Protein AF-A0A1I2TSW4-F1 (afdb_monomer)

Sequence (253 aa):
MVDSGDQARAFAQKMAPLPAFHATHVSHKHVEAYRIAAVECLRDGSGTVTLECGLVVGAPLGFATRGVPSAGDYLVRYEPTDTHPQGYLSHSPRAVFEAGYVAASRQPDGTGAPALTRDEADAVVERSTAPRVTADSITAKIAGSKFFRDGVLTICIITMRNGFTHIGKSACASPENYDQAAGERYAYDDAFRQAWAFEAYLLRETLTASAAERRGQDVTVEAPPSATQDTRSRGEPRAPRFDDRLPGGRPHP

Secondary structure (DSSP, 8-state):
---HHHHHHHHHTT-PPPPSP---EESSSEEEEEEEEEEEE-TTS-EEEEETTS-EEEE-TTTTTTS---TT-EEEEEPPBTTBTT--EEEE-HHHHHHH-EEPP----SSSS-SS-HHHHHHHHHT--S----HHHHHTTEEEEEEEEETTEEEEEEEETTS-EEEEEEE-S-GGG--HHHHHHHHHHHHHHHHHHHHHHHHHHHHHHHHHHHHHHTT--PPP--------------PPP--------PPP-

Mean predicted aligned error: 17.72 Å

InterPro domains:
  IPR025915 Phage protein (N4 Gp49/phage Sf6 gene 66) family [PF13876] (133-206)

Solvent-accessible surface area (backbone atoms only — not comparable to full-atom values): 15344 Å² total; per-residue (Å²): 133,84,57,72,67,57,53,55,51,60,58,59,74,59,54,58,82,80,74,83,91,58,68,48,24,34,61,98,53,52,22,32,70,42,49,26,55,41,70,50,74,47,98,89,55,36,32,39,36,33,29,70,88,72,50,33,36,77,39,55,76,67,24,52,75,81,48,85,81,51,63,66,17,30,44,34,32,36,62,59,40,97,91,31,79,86,25,50,67,34,49,39,56,42,71,61,42,68,73,58,40,42,73,37,73,70,63,47,86,79,78,78,50,72,61,53,56,71,68,58,47,50,55,55,57,69,73,52,86,67,95,74,84,46,74,65,65,53,56,74,40,51,66,49,75,48,78,49,75,58,92,46,36,21,39,20,40,37,32,32,71,88,70,51,72,34,76,12,58,25,66,56,95,48,70,92,74,58,46,70,70,60,28,49,50,47,2,41,50,45,14,55,59,55,48,53,60,56,52,46,50,55,50,51,52,51,56,50,51,59,51,51,54,57,61,57,59,72,71,66,75,79,75,79,89,75,80,86,83,91,75,90,79,85,81,87,78,82,79,84,80,83,77,94,74,88,78,92,79,81,89,80,137

Nearest PDB structures (foldseek):
  5xs0-assembly2_M  TM=2.416E-01  e=1.236E-01  Homo sapiens
  3jva-assembly1_C  TM=5.570E-01  e=1.731E+00  Enterococcus faecalis V583
  8hl2-assembly1_AS4E  TM=3.715E-01  e=5.033E-01  Sulfolobus acidocaldarius DSM 639
  5jrb-assembly1_A  TM=2.892E-01  e=4.253E-01  Homo sapiens
  8pj6-assembly1_q  TM=3.105E-01  e=9.334E-01  Homo sapiens

pLDDT: mean 79.82, std 18.83, range [37.62, 98.75]

Radius of gyration: 34.11 Å; Cα contacts (8 Å, |Δi|>4): 311; chains: 1; bounding box: 58×69×112 Å

Foldseek 3Di:
DPDPVVVVVVVVVQADQDPDDDFFKDFPFGKDKFFFQDWAADPVQKTWTQTPVRHIHTDDRCLQVPHDDDGRWIWIFTDADPVRNSGDTHTDGNVRPVVRIDTPPQDPPVPPDDSDDPVRVVVVVVPDPDDADDLVNLVVQWPDKDWDDDQQKIWIWTAGVVRDIFIFIDGDPDSVPRDPVVRHVRRVVRRSVVVRVVVVVVVVVVVVVVVVVVVVVVVPPDDPDDDDDDDDDDDDDDDDDDDDDDDDDDDDD

Structure (mmCIF, N/CA/C/O backbone):
data_AF-A0A1I2TSW4-F1
#
_entry.id   AF-A0A1I2TSW4-F1
#
loop_
_atom_site.group_PDB
_atom_site.id
_atom_site.type_symbol
_atom_site.label_atom_id
_atom_site.label_alt_id
_atom_site.label_comp_id
_atom_site.label_asym_id
_atom_site.label_entity_id
_atom_site.label_seq_id
_atom_site.pdbx_PDB_ins_code
_atom_site.Cartn_x
_atom_site.Cartn_y
_atom_site.Cartn_z
_atom_site.occupancy
_atom_site.B_iso_or_equiv
_atom_site.auth_seq_id
_atom_site.auth_comp_id
_atom_site.auth_asym_id
_atom_site.auth_atom_id
_atom_site.pdbx_PDB_model_num
ATOM 1 N N . MET A 1 1 ? 15.838 7.731 -64.266 1.00 41.12 1 MET A N 1
ATOM 2 C CA . MET A 1 1 ? 16.700 8.276 -63.200 1.00 41.12 1 MET A CA 1
ATOM 3 C C . MET A 1 1 ? 15.768 8.919 -62.200 1.00 41.12 1 MET A C 1
ATOM 5 O O . MET A 1 1 ? 15.207 9.956 -62.518 1.00 41.12 1 MET A O 1
ATOM 9 N N . VAL A 1 2 ? 15.474 8.232 -61.097 1.00 39.97 2 VAL A N 1
ATOM 10 C CA . VAL A 1 2 ? 14.697 8.831 -60.004 1.00 39.97 2 VAL A CA 1
ATOM 11 C C . VAL A 1 2 ? 15.668 9.740 -59.260 1.00 39.97 2 VAL A C 1
ATOM 13 O O . VAL A 1 2 ? 16.751 9.290 -58.891 1.00 39.97 2 VAL A O 1
ATOM 16 N N . ASP A 1 3 ? 15.325 11.019 -59.179 1.00 44.38 3 ASP A N 1
ATOM 17 C CA . ASP A 1 3 ? 16.167 12.088 -58.653 1.00 44.38 3 ASP A CA 1
ATOM 18 C C . ASP A 1 3 ? 16.502 11.839 -57.170 1.00 44.38 3 ASP A C 1
ATOM 20 O O . ASP A 1 3 ? 15.615 11.564 -56.357 1.00 44.38 3 ASP A O 1
ATOM 24 N N . SER A 1 4 ? 17.786 11.928 -56.808 1.00 47.69 4 SER A N 1
ATOM 25 C CA . SER A 1 4 ? 18.277 11.749 -55.433 1.00 47.69 4 SER A CA 1
ATOM 26 C C . SER A 1 4 ? 17.624 12.727 -54.442 1.00 47.69 4 SER A C 1
ATOM 28 O O . SER A 1 4 ? 17.576 12.444 -53.244 1.00 47.69 4 SER A O 1
ATOM 30 N N . GLY A 1 5 ? 17.082 13.853 -54.929 1.00 40.66 5 GLY A N 1
ATOM 31 C CA . GLY A 1 5 ? 16.319 14.815 -54.128 1.00 40.66 5 GLY A CA 1
ATOM 32 C C . GLY A 1 5 ? 14.931 14.329 -53.683 1.00 40.66 5 GLY A C 1
ATOM 33 O O . GLY A 1 5 ? 14.492 14.675 -52.584 1.00 40.66 5 GLY A O 1
ATOM 34 N N . ASP A 1 6 ? 14.262 13.488 -54.479 1.00 45.25 6 ASP A N 1
ATOM 35 C CA . ASP A 1 6 ? 12.922 12.963 -54.163 1.00 45.25 6 ASP A CA 1
ATOM 36 C C . ASP A 1 6 ? 12.980 11.795 -53.173 1.00 45.25 6 ASP A C 1
ATOM 38 O O . ASP A 1 6 ? 12.120 11.678 -52.298 1.00 45.25 6 ASP A O 1
ATOM 42 N N . GLN A 1 7 ? 14.044 10.981 -53.227 1.00 46.72 7 GLN A N 1
ATOM 43 C CA . GLN A 1 7 ? 14.307 10.003 -52.169 1.00 46.72 7 GLN A CA 1
ATOM 44 C C . GLN A 1 7 ? 14.552 10.720 -50.838 1.00 46.72 7 GLN A C 1
ATOM 46 O O . GLN A 1 7 ? 13.875 10.411 -49.864 1.00 46.72 7 GLN A O 1
ATOM 51 N N . ALA A 1 8 ? 15.425 11.733 -50.788 1.00 42.34 8 ALA A N 1
ATOM 52 C CA . ALA A 1 8 ? 15.725 12.462 -49.552 1.00 42.34 8 ALA A CA 1
ATOM 53 C C . ALA A 1 8 ? 14.486 13.134 -48.915 1.00 42.34 8 ALA A C 1
ATOM 55 O O . ALA A 1 8 ? 14.335 13.121 -47.691 1.00 42.34 8 ALA A O 1
ATOM 56 N N . ARG A 1 9 ? 13.561 13.671 -49.727 1.00 42.47 9 ARG A N 1
ATOM 57 C CA . ARG A 1 9 ? 12.286 14.237 -49.246 1.00 42.47 9 ARG A CA 1
ATOM 58 C C . ARG A 1 9 ? 11.307 13.177 -48.739 1.00 42.47 9 ARG A C 1
ATOM 60 O O . ARG A 1 9 ? 10.708 13.384 -47.685 1.00 42.47 9 ARG A O 1
ATOM 67 N N . ALA A 1 10 ? 11.187 12.038 -49.422 1.00 42.16 10 ALA A N 1
ATOM 68 C CA . ALA A 1 10 ? 10.386 10.908 -48.945 1.00 42.16 10 ALA A CA 1
ATOM 69 C C . ALA A 1 10 ? 10.972 10.270 -47.665 1.00 42.16 10 ALA A C 1
ATOM 71 O O . ALA A 1 10 ? 10.217 9.824 -46.800 1.00 42.16 10 ALA A O 1
ATOM 72 N N . PHE A 1 11 ? 12.303 10.287 -47.505 1.00 46.28 11 PHE A N 1
ATOM 73 C CA . PHE A 1 11 ? 13.018 9.849 -46.298 1.00 46.28 11 PHE A CA 1
ATOM 74 C C . PHE A 1 11 ? 12.740 10.763 -45.092 1.00 46.28 11 PHE A C 1
ATOM 76 O O . PHE A 1 11 ? 12.469 10.269 -43.998 1.00 46.28 11 PHE A O 1
ATOM 83 N N . ALA A 1 12 ? 12.734 12.087 -45.281 1.00 45.00 12 ALA A N 1
ATOM 84 C CA . ALA A 1 12 ? 12.455 13.047 -44.209 1.00 45.00 12 ALA A CA 1
ATOM 85 C C . ALA A 1 12 ? 10.990 13.011 -43.725 1.00 45.00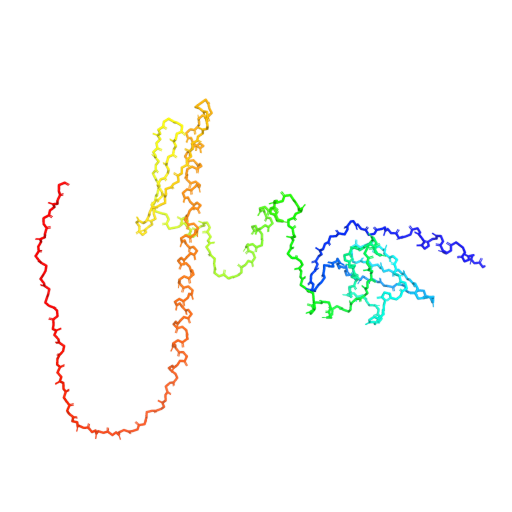 12 ALA A C 1
ATOM 87 O O . ALA A 1 12 ? 10.713 13.279 -42.557 1.00 45.00 12 ALA A O 1
ATOM 88 N N . GLN A 1 13 ? 10.047 12.640 -44.598 1.00 45.50 13 GLN A N 1
ATOM 89 C CA . GLN A 1 13 ? 8.608 12.654 -44.306 1.00 45.50 13 GLN A CA 1
ATOM 90 C C . GLN A 1 13 ? 8.139 11.500 -43.394 1.00 45.50 13 GLN A C 1
ATOM 92 O O . GLN A 1 13 ? 6.980 11.474 -42.983 1.00 45.50 13 GLN A O 1
ATOM 97 N N . LYS A 1 14 ? 9.032 10.562 -43.043 1.00 53.25 14 LYS A N 1
ATOM 98 C CA . LYS A 1 14 ? 8.731 9.375 -42.221 1.00 53.25 14 LYS A CA 1
ATOM 99 C C . LYS A 1 14 ? 9.305 9.429 -40.797 1.00 53.25 14 LYS A C 1
ATOM 101 O O . LYS A 1 14 ? 9.106 8.488 -40.036 1.00 53.25 14 LYS A O 1
ATOM 106 N N . MET A 1 15 ? 10.014 10.500 -40.436 1.00 60.38 15 MET A N 1
ATOM 107 C CA . MET A 1 15 ? 10.689 10.639 -39.143 1.00 60.38 15 MET A CA 1
ATOM 108 C C . MET A 1 15 ? 9.850 11.488 -38.191 1.00 60.38 15 MET A C 1
ATOM 110 O O . MET A 1 15 ? 9.691 12.691 -38.392 1.00 60.38 15 MET A O 1
ATOM 114 N N . ALA A 1 16 ? 9.321 10.866 -37.141 1.00 64.19 16 ALA A N 1
ATOM 115 C CA . ALA A 1 16 ? 8.645 11.585 -36.069 1.00 64.19 16 ALA A CA 1
ATOM 116 C C . ALA A 1 16 ? 9.648 11.892 -34.940 1.00 64.19 16 ALA A C 1
ATOM 118 O O . ALA A 1 16 ? 10.489 11.043 -34.624 1.00 64.19 16 ALA A O 1
ATOM 119 N N . PRO A 1 17 ? 9.599 13.093 -34.334 1.00 70.25 17 PRO A N 1
ATOM 120 C CA . PRO A 1 17 ? 10.452 13.411 -33.198 1.00 70.25 17 PRO A CA 1
ATOM 121 C C . PRO A 1 17 ? 10.130 12.477 -32.029 1.00 70.25 17 PRO A C 1
ATOM 123 O O . PRO A 1 17 ? 8.972 12.121 -31.802 1.00 70.25 17 PRO A O 1
ATOM 126 N N . LEU A 1 18 ? 11.163 12.093 -31.277 1.00 73.94 18 LEU A N 1
ATOM 127 C CA . LEU A 1 18 ? 10.966 11.352 -30.037 1.00 73.94 18 LEU A CA 1
ATOM 128 C C . LEU A 1 18 ? 10.135 12.198 -29.055 1.00 73.94 18 LEU A C 1
ATOM 130 O O . LEU A 1 18 ? 10.294 13.424 -29.024 1.00 73.94 18 LEU A O 1
ATOM 134 N N . PRO A 1 19 ? 9.269 11.566 -28.244 1.00 77.25 19 PRO A N 1
ATOM 135 C CA . PRO A 1 19 ? 8.505 12.268 -27.219 1.00 77.25 19 PRO A CA 1
ATOM 136 C C . PRO A 1 19 ? 9.428 12.931 -26.182 1.00 77.25 19 PRO A C 1
ATOM 138 O O . PRO A 1 19 ? 10.654 12.746 -26.176 1.00 77.25 19 PRO A O 1
ATOM 141 N N . ALA A 1 20 ? 8.838 13.728 -25.287 1.00 82.31 20 ALA A N 1
ATOM 142 C CA . ALA A 1 20 ? 9.564 14.288 -24.149 1.00 82.31 20 ALA A CA 1
ATOM 143 C C . ALA A 1 20 ? 10.303 13.172 -23.392 1.00 82.31 20 ALA A C 1
ATOM 145 O O . ALA A 1 20 ? 9.754 12.090 -23.201 1.00 82.31 20 ALA A O 1
ATOM 146 N N . PHE A 1 21 ? 11.559 13.427 -23.017 1.00 83.44 21 PHE A N 1
ATOM 147 C CA . PHE A 1 21 ? 12.400 12.411 -22.389 1.00 83.44 21 PHE A CA 1
ATOM 148 C C . PHE A 1 21 ? 11.778 11.937 -21.075 1.00 83.44 21 PHE A C 1
ATOM 150 O O . PHE A 1 21 ? 11.556 12.747 -20.174 1.00 83.44 21 PHE A O 1
ATOM 157 N N . HIS A 1 22 ? 11.566 10.629 -20.951 1.00 81.31 22 HIS A N 1
ATOM 158 C CA . HIS A 1 22 ? 11.178 10.001 -19.697 1.00 81.31 22 HIS A CA 1
ATOM 159 C C . HIS A 1 22 ? 12.080 8.794 -19.413 1.00 81.31 22 HIS A C 1
ATOM 161 O O . HIS A 1 22 ? 12.152 7.846 -20.197 1.00 81.31 22 HIS A O 1
ATOM 167 N N . ALA A 1 23 ? 12.765 8.798 -18.267 1.00 85.12 23 ALA A N 1
ATOM 168 C CA . ALA A 1 23 ? 13.669 7.715 -17.901 1.00 85.12 23 ALA A CA 1
ATOM 169 C C . ALA A 1 23 ? 12.902 6.392 -17.732 1.00 85.12 23 ALA A C 1
ATOM 171 O O . ALA A 1 23 ? 12.006 6.264 -16.901 1.00 85.12 23 ALA A O 1
ATOM 172 N N . THR A 1 24 ? 13.277 5.388 -18.519 1.00 86.31 24 THR A N 1
ATOM 173 C CA . THR A 1 24 ? 12.711 4.027 -18.440 1.00 86.31 24 THR A CA 1
ATOM 174 C C . THR A 1 24 ? 13.648 3.068 -17.720 1.00 86.31 24 THR A C 1
ATOM 176 O O . THR A 1 24 ? 13.190 2.093 -17.131 1.00 86.31 24 THR A O 1
ATOM 179 N N . HIS A 1 25 ? 14.955 3.337 -17.763 1.00 89.81 25 HIS A N 1
ATOM 180 C CA . HIS A 1 25 ? 15.993 2.502 -17.178 1.00 89.81 25 HIS A CA 1
ATOM 181 C C . HIS A 1 25 ? 17.106 3.353 -16.559 1.00 89.81 25 HIS A C 1
ATOM 183 O O . HIS A 1 25 ? 17.324 4.506 -16.942 1.00 89.81 25 HIS A O 1
ATOM 189 N N . VAL A 1 26 ? 17.830 2.760 -15.612 1.00 84.88 26 VAL A N 1
ATOM 190 C CA . VAL A 1 26 ? 18.965 3.369 -14.916 1.00 84.88 26 VAL A CA 1
ATOM 191 C C . VAL A 1 26 ? 20.138 2.394 -14.900 1.00 84.88 26 VAL A C 1
ATOM 193 O O . VAL A 1 26 ? 19.967 1.197 -14.684 1.00 84.88 26 VAL A O 1
ATOM 196 N N . SER A 1 27 ? 21.340 2.916 -15.126 1.00 81.19 27 SER A N 1
ATOM 197 C CA . SER A 1 27 ? 22.597 2.244 -14.772 1.00 81.19 27 SER A CA 1
ATOM 198 C C . SER A 1 27 ? 23.405 3.153 -13.839 1.00 81.19 27 SER A C 1
ATOM 200 O O . SER A 1 27 ? 23.112 3.238 -12.653 1.00 81.19 27 SER A O 1
ATOM 202 N N . HIS A 1 28 ? 24.353 3.912 -14.390 1.00 79.81 28 HIS A N 1
ATOM 203 C CA . HIS A 1 28 ? 24.977 5.095 -13.781 1.00 79.81 28 HIS A CA 1
ATOM 204 C C . HIS A 1 28 ? 24.446 6.409 -14.393 1.00 79.81 28 HIS A C 1
ATOM 206 O O . HIS A 1 28 ? 24.860 7.495 -13.995 1.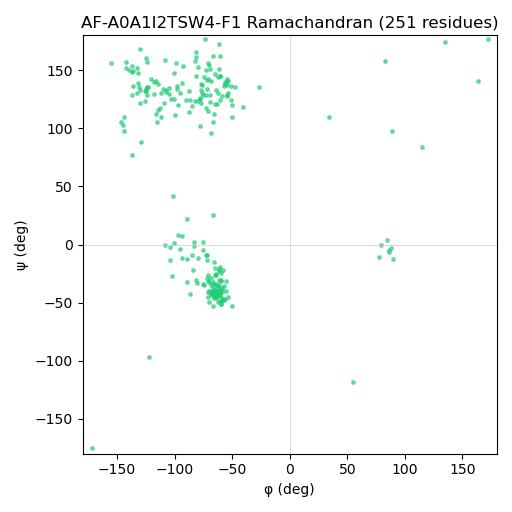00 79.81 28 HIS A O 1
ATOM 212 N N . LYS A 1 29 ? 23.556 6.310 -15.390 1.00 84.12 29 LYS A N 1
ATOM 213 C CA . LYS A 1 29 ? 22.847 7.415 -16.053 1.00 84.12 29 LYS A CA 1
ATOM 214 C C . LYS A 1 29 ? 21.384 7.031 -16.256 1.00 84.12 29 LYS A C 1
ATOM 216 O O . LYS A 1 29 ? 21.088 5.838 -16.390 1.00 84.12 29 LYS A O 1
ATOM 221 N N . HIS A 1 30 ? 20.503 8.025 -16.332 1.00 87.19 30 HIS A N 1
ATOM 222 C CA . HIS A 1 30 ? 19.120 7.824 -16.753 1.00 87.19 30 HIS A CA 1
ATOM 223 C C . HIS A 1 30 ? 19.048 7.663 -18.265 1.00 87.19 30 HIS A C 1
ATOM 225 O O . HIS A 1 30 ? 19.654 8.434 -19.020 1.00 87.19 30 HIS A O 1
ATOM 231 N N . VAL A 1 31 ? 18.302 6.651 -18.702 1.00 90.44 31 VAL A N 1
ATOM 232 C CA . VAL A 1 31 ? 18.089 6.395 -20.121 1.00 90.44 31 VAL A CA 1
ATOM 233 C C . VAL A 1 31 ? 16.638 6.058 -20.429 1.00 90.44 31 VAL A C 1
ATOM 235 O O . VAL A 1 31 ? 15.903 5.445 -19.649 1.00 90.44 31 VAL A O 1
ATOM 238 N N . GLU A 1 32 ? 16.238 6.433 -21.627 1.00 91.38 32 GLU A N 1
ATOM 239 C CA . GLU A 1 32 ? 15.015 6.002 -22.275 1.00 91.38 32 GLU A CA 1
ATOM 240 C C . GLU A 1 32 ? 15.391 4.943 -23.318 1.00 91.38 32 GLU A C 1
ATOM 242 O O . GLU A 1 32 ? 16.280 5.171 -24.136 1.00 91.38 32 GLU A O 1
ATOM 247 N N . ALA A 1 33 ? 14.788 3.757 -23.253 1.00 91.56 33 ALA A N 1
ATOM 248 C CA . ALA A 1 33 ? 15.178 2.627 -24.086 1.00 91.56 33 ALA A CA 1
ATOM 249 C C . ALA A 1 33 ? 13.984 2.068 -24.857 1.00 91.56 33 ALA A C 1
ATOM 251 O O . ALA A 1 33 ? 12.933 1.784 -24.283 1.00 91.56 33 ALA A O 1
ATOM 252 N N . TYR A 1 34 ? 14.182 1.864 -26.155 1.00 91.50 34 TYR A N 1
ATOM 253 C CA . TYR A 1 34 ? 13.174 1.375 -27.084 1.00 91.50 34 TYR A CA 1
ATOM 254 C C . TYR A 1 34 ? 13.670 0.104 -27.767 1.00 91.50 34 TYR A C 1
ATOM 256 O O . TYR A 1 34 ? 14.814 0.065 -28.224 1.00 91.50 34 TYR A O 1
ATOM 264 N N . ARG A 1 35 ? 12.821 -0.924 -27.878 1.00 93.38 35 ARG A N 1
ATOM 265 C CA . ARG A 1 35 ? 13.161 -2.112 -28.669 1.00 93.38 35 ARG A CA 1
ATOM 266 C C . ARG A 1 35 ? 13.116 -1.791 -30.159 1.00 93.38 35 ARG A C 1
ATOM 268 O O . ARG A 1 35 ? 12.169 -1.174 -30.652 1.00 93.38 35 ARG A O 1
ATOM 275 N N . ILE A 1 36 ? 14.152 -2.229 -30.858 1.00 92.75 36 ILE A N 1
ATOM 276 C CA . ILE A 1 36 ? 14.316 -2.087 -32.298 1.00 92.75 36 ILE A CA 1
ATOM 277 C C . ILE A 1 36 ? 13.540 -3.207 -32.992 1.00 92.75 36 ILE A C 1
ATOM 279 O O . ILE A 1 36 ? 13.810 -4.381 -32.764 1.00 92.75 36 ILE A O 1
ATOM 283 N N . ALA A 1 37 ? 12.622 -2.850 -33.882 1.00 91.19 37 ALA A N 1
ATOM 284 C CA . ALA A 1 37 ? 11.948 -3.792 -34.770 1.00 91.19 37 ALA A CA 1
ATOM 285 C C . ALA A 1 37 ? 12.749 -4.023 -36.061 1.00 91.19 37 ALA A C 1
ATOM 287 O O . ALA A 1 37 ? 12.892 -5.157 -36.509 1.00 91.19 37 ALA A O 1
ATOM 288 N N . ALA A 1 38 ? 13.290 -2.956 -36.654 1.00 88.31 38 ALA A N 1
ATOM 289 C CA . ALA A 1 38 ? 14.097 -3.024 -37.870 1.00 88.31 38 ALA A CA 1
ATOM 290 C C . ALA A 1 38 ? 15.051 -1.829 -37.969 1.00 88.31 38 ALA A C 1
ATOM 292 O O . ALA A 1 38 ? 14.784 -0.766 -37.405 1.00 88.31 38 ALA A O 1
ATOM 293 N N . VAL A 1 39 ? 16.145 -1.991 -38.714 1.00 86.12 39 VAL A N 1
ATOM 294 C CA . VAL A 1 39 ? 17.109 -0.920 -38.993 1.00 86.12 39 VAL A CA 1
ATOM 295 C C . VAL A 1 39 ? 17.429 -0.907 -40.477 1.00 86.12 39 VAL A C 1
ATOM 297 O O . VAL A 1 39 ? 17.777 -1.936 -41.052 1.00 86.12 39 VAL A O 1
ATOM 300 N N . GLU A 1 40 ? 17.340 0.270 -41.082 1.00 84.50 40 GLU A N 1
ATOM 301 C CA . GLU A 1 40 ? 17.746 0.516 -42.461 1.00 84.50 40 GLU A CA 1
ATOM 302 C C . GLU A 1 40 ? 18.924 1.489 -42.450 1.00 84.50 40 GLU A C 1
ATOM 304 O O . GLU A 1 40 ? 18.749 2.679 -42.192 1.00 84.50 40 GLU A O 1
ATOM 309 N N . CYS A 1 41 ? 20.134 0.990 -42.708 1.00 72.69 41 CYS A N 1
ATOM 310 C CA . CYS A 1 41 ? 21.336 1.820 -42.791 1.00 72.69 41 CYS A CA 1
ATOM 311 C C . CYS A 1 41 ? 21.635 2.199 -44.247 1.00 72.69 41 CYS A C 1
ATOM 313 O O . CYS A 1 41 ? 21.701 1.342 -45.131 1.00 72.69 41 CYS A O 1
ATOM 315 N N . LEU A 1 42 ? 21.869 3.485 -44.486 1.00 70.69 42 LEU A N 1
ATOM 316 C CA . LEU A 1 42 ? 22.379 4.032 -45.735 1.00 70.69 42 LEU A CA 1
ATOM 317 C C . LEU A 1 42 ? 23.907 3.876 -45.805 1.00 70.69 42 LEU A C 1
ATOM 319 O O . LEU A 1 42 ? 24.597 3.677 -44.803 1.00 70.69 42 LEU A O 1
ATOM 323 N N . ARG A 1 43 ? 24.460 3.963 -47.022 1.00 65.00 43 ARG A N 1
ATOM 324 C CA . ARG A 1 43 ? 25.905 3.777 -47.275 1.00 65.00 43 ARG A CA 1
ATOM 325 C C . ARG A 1 43 ? 26.789 4.844 -46.625 1.00 65.00 43 ARG A C 1
ATOM 327 O O . ARG A 1 43 ? 27.979 4.608 -46.460 1.00 65.00 43 ARG A O 1
ATOM 334 N N . ASP A 1 44 ? 26.222 5.997 -46.286 1.00 67.75 44 ASP A N 1
ATOM 335 C CA . ASP A 1 44 ? 26.906 7.104 -45.610 1.00 67.75 44 ASP A CA 1
ATOM 336 C C . ASP A 1 44 ? 26.982 6.928 -44.081 1.00 67.75 44 ASP A C 1
ATOM 338 O O . ASP A 1 44 ? 27.579 7.756 -43.398 1.00 67.75 44 ASP A O 1
ATOM 342 N N . GLY A 1 45 ? 26.412 5.842 -43.544 1.00 63.34 45 GLY A N 1
ATOM 343 C CA . GLY A 1 45 ? 26.385 5.537 -42.114 1.00 63.34 45 GLY A CA 1
ATOM 344 C C . GLY A 1 45 ? 25.203 6.148 -41.359 1.00 63.34 45 GLY A C 1
ATOM 345 O O . GLY A 1 45 ? 25.070 5.895 -40.160 1.00 63.34 45 GLY A O 1
ATOM 346 N N . SER A 1 46 ? 24.351 6.931 -42.025 1.00 68.50 46 SER A N 1
ATOM 347 C CA . SER A 1 46 ? 23.050 7.343 -41.494 1.00 68.50 46 SER A CA 1
ATOM 348 C C . SER A 1 46 ? 22.014 6.234 -41.701 1.00 68.50 46 SER A C 1
ATOM 350 O O . SER A 1 46 ? 22.250 5.280 -42.441 1.00 68.50 46 SER A O 1
ATOM 352 N N . GLY A 1 47 ? 20.864 6.303 -41.038 1.00 80.00 47 GLY A N 1
ATOM 353 C CA . GLY A 1 47 ? 19.827 5.294 -41.229 1.00 80.00 47 GLY A CA 1
ATOM 354 C C . GLY A 1 47 ? 18.511 5.634 -40.559 1.00 80.00 47 GLY A C 1
ATOM 355 O O . GLY A 1 47 ? 18.354 6.701 -39.967 1.00 80.00 47 GLY A O 1
ATOM 356 N N . THR A 1 48 ? 17.567 4.705 -40.624 1.00 85.31 48 THR A N 1
ATOM 357 C CA . THR A 1 48 ? 16.330 4.760 -39.846 1.00 85.31 48 THR A CA 1
ATOM 358 C C . THR A 1 48 ? 16.217 3.536 -38.952 1.00 85.31 48 THR A C 1
ATOM 360 O O . THR A 1 48 ? 16.615 2.429 -39.315 1.00 85.31 48 THR A O 1
ATOM 363 N N . VAL A 1 49 ? 15.691 3.749 -37.753 1.00 87.88 49 VAL A N 1
ATOM 364 C CA . VAL A 1 49 ? 15.392 2.702 -36.783 1.00 87.88 49 VAL A CA 1
ATOM 365 C C . VAL A 1 49 ? 13.884 2.678 -36.607 1.00 87.88 49 VAL A C 1
ATOM 367 O O . VAL A 1 49 ? 13.291 3.648 -36.137 1.00 87.88 49 VAL A O 1
ATOM 370 N N . THR A 1 50 ? 13.265 1.567 -36.986 1.00 90.31 50 THR A N 1
ATOM 371 C CA . THR A 1 50 ? 11.860 1.298 -36.683 1.00 90.31 50 THR A CA 1
ATOM 372 C C . THR A 1 50 ? 11.792 0.641 -35.315 1.00 90.31 50 THR A C 1
ATOM 374 O O . THR A 1 50 ? 12.447 -0.375 -35.082 1.00 90.31 50 THR A O 1
ATOM 377 N N . LEU A 1 51 ? 11.016 1.220 -34.408 1.00 89.50 51 LEU A N 1
ATOM 378 C CA . LEU A 1 51 ? 10.812 0.729 -33.050 1.00 89.50 51 LEU A CA 1
ATOM 379 C C . LEU A 1 51 ? 9.588 -0.188 -32.989 1.00 89.50 51 LEU A C 1
ATOM 381 O O . LEU A 1 51 ? 8.653 -0.037 -33.774 1.00 89.50 51 LEU A O 1
ATOM 385 N N . GLU A 1 52 ? 9.551 -1.112 -32.029 1.00 88.62 52 GLU A N 1
ATOM 386 C CA . GLU A 1 52 ? 8.398 -2.015 -31.840 1.00 88.62 52 GLU A CA 1
ATOM 387 C C . GLU A 1 52 ? 7.092 -1.268 -31.517 1.00 88.62 52 GLU A C 1
ATOM 389 O O . GLU A 1 52 ? 6.006 -1.766 -31.801 1.00 88.62 52 GLU A O 1
ATOM 394 N N . CYS A 1 53 ? 7.177 -0.042 -30.990 1.00 79.94 53 CYS A N 1
ATOM 395 C CA . CYS A 1 53 ? 6.023 0.837 -30.788 1.00 79.94 53 CYS A CA 1
ATOM 396 C C . CYS A 1 53 ? 5.496 1.486 -32.086 1.00 79.94 53 CYS A C 1
ATOM 398 O O . CYS A 1 53 ? 4.569 2.290 -32.029 1.00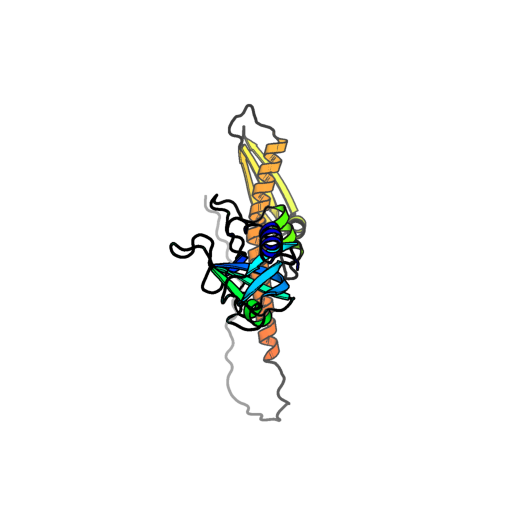 79.94 53 CYS A O 1
ATOM 400 N N . GLY A 1 54 ? 6.087 1.173 -33.244 1.00 82.19 54 GLY A N 1
ATOM 401 C CA . GLY A 1 54 ? 5.704 1.695 -34.560 1.00 82.19 54 GLY A CA 1
ATOM 402 C C . GLY A 1 54 ? 6.343 3.036 -34.930 1.00 82.19 54 GLY A C 1
ATOM 403 O O . GLY A 1 54 ? 6.168 3.506 -36.053 1.00 82.19 54 GLY A O 1
ATOM 404 N N . LEU A 1 55 ? 7.101 3.652 -34.018 1.00 85.12 55 LEU A N 1
ATOM 405 C CA . LEU A 1 55 ? 7.803 4.909 -34.270 1.00 85.12 55 LEU A CA 1
ATOM 406 C C . LEU A 1 55 ? 9.056 4.674 -35.126 1.00 85.12 55 LEU A C 1
ATOM 408 O O . LEU A 1 55 ? 9.818 3.741 -34.876 1.00 85.12 55 LEU A O 1
ATOM 412 N N . VAL A 1 56 ? 9.295 5.548 -36.104 1.00 86.69 56 VAL A N 1
ATOM 413 C CA . VAL A 1 56 ? 10.504 5.531 -36.938 1.00 86.69 56 VAL A CA 1
ATOM 414 C C . VAL A 1 56 ? 11.374 6.731 -36.581 1.00 86.69 56 VAL A C 1
ATOM 416 O O . VAL A 1 56 ? 10.939 7.880 -36.678 1.00 86.69 56 VAL A O 1
ATOM 419 N N . VAL A 1 57 ? 12.607 6.452 -36.165 1.00 85.19 57 VAL A N 1
ATOM 420 C CA . VAL A 1 57 ? 13.569 7.441 -35.669 1.00 85.19 57 VAL A CA 1
ATOM 421 C C . VAL A 1 57 ? 14.774 7.489 -36.602 1.00 85.19 57 VAL A C 1
ATOM 423 O O . VAL A 1 57 ? 15.243 6.455 -37.078 1.00 85.19 57 VAL A O 1
ATOM 426 N N . GLY A 1 58 ? 15.300 8.686 -36.858 1.00 84.31 58 GLY A N 1
ATOM 427 C CA . GLY A 1 58 ? 16.565 8.839 -37.577 1.00 84.31 58 GLY A CA 1
ATOM 428 C C . GLY A 1 58 ? 17.736 8.360 -36.731 1.00 84.31 58 GLY A C 1
ATOM 429 O O . GLY A 1 58 ? 17.893 8.780 -35.586 1.00 84.31 58 GL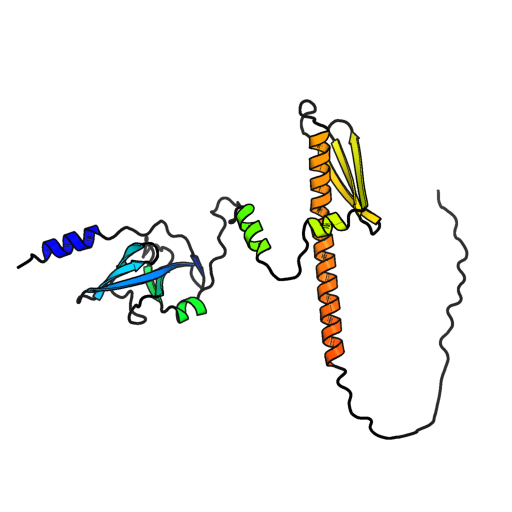Y A O 1
ATOM 430 N N . ALA A 1 59 ? 18.565 7.498 -37.300 1.00 75.06 59 ALA A N 1
ATOM 431 C CA . ALA A 1 59 ? 19.761 6.986 -36.660 1.00 75.06 59 ALA A CA 1
ATOM 432 C C . ALA A 1 59 ? 20.935 7.946 -36.935 1.00 75.06 59 ALA A C 1
ATOM 434 O O . ALA A 1 59 ? 21.327 8.100 -38.098 1.00 75.06 59 ALA A O 1
ATOM 435 N N . PRO A 1 60 ? 21.492 8.624 -35.912 1.00 72.38 60 PRO A N 1
ATOM 436 C CA . PRO A 1 60 ? 22.608 9.537 -36.121 1.00 72.38 60 PRO A CA 1
ATOM 437 C C . PRO A 1 60 ? 23.893 8.774 -36.456 1.00 72.38 60 PRO A C 1
ATOM 439 O O . PRO A 1 60 ? 24.076 7.617 -36.068 1.00 72.38 60 PRO A O 1
ATOM 442 N N . LEU A 1 61 ? 24.824 9.447 -37.135 1.00 69.62 61 LEU A N 1
ATOM 443 C CA . LEU A 1 61 ? 26.149 8.897 -37.421 1.00 69.62 61 LEU A CA 1
ATOM 444 C C . LEU A 1 61 ? 26.830 8.440 -36.121 1.00 69.62 61 LEU A C 1
ATOM 446 O O . LEU A 1 61 ? 26.924 9.192 -35.152 1.00 69.62 61 LEU A O 1
ATOM 450 N N . GLY A 1 62 ? 27.295 7.190 -36.098 1.00 71.81 62 GLY A N 1
ATOM 451 C CA . GLY A 1 62 ? 27.971 6.606 -34.936 1.00 71.81 62 GLY A CA 1
ATOM 452 C C . GLY A 1 62 ? 27.055 6.020 -33.853 1.00 71.81 62 GLY A C 1
ATOM 453 O O . GLY A 1 62 ? 27.569 5.512 -32.855 1.00 71.81 62 GLY A O 1
ATOM 454 N N . PHE A 1 63 ? 25.726 5.997 -34.034 1.00 78.38 63 PHE A N 1
ATOM 455 C CA . PHE A 1 63 ? 24.834 5.346 -33.057 1.00 78.38 63 PHE A CA 1
ATOM 456 C C . PHE A 1 63 ? 25.127 3.838 -32.912 1.00 78.38 63 PHE A C 1
ATOM 458 O O . PHE A 1 63 ? 24.984 3.282 -31.828 1.00 78.38 63 PHE A O 1
ATOM 465 N N . ALA A 1 64 ? 25.604 3.201 -33.986 1.00 78.44 64 ALA A N 1
ATOM 466 C CA . ALA A 1 64 ? 25.973 1.787 -34.089 1.00 78.44 64 ALA A CA 1
ATOM 467 C C . ALA A 1 64 ? 27.445 1.488 -33.721 1.00 78.44 64 ALA A C 1
ATOM 469 O O . ALA A 1 64 ? 28.017 0.482 -34.134 1.00 78.44 64 ALA A O 1
ATOM 470 N N . THR A 1 65 ? 28.109 2.357 -32.953 1.00 74.25 65 THR A N 1
ATOM 471 C CA . THR A 1 65 ? 29.528 2.173 -32.568 1.00 74.25 65 THR A CA 1
ATOM 472 C C . THR A 1 65 ? 29.800 0.897 -31.766 1.00 74.25 65 THR A C 1
ATOM 474 O O . THR A 1 65 ? 30.941 0.446 -31.703 1.00 74.25 65 THR A O 1
ATOM 477 N N . ARG A 1 66 ? 28.768 0.299 -31.160 1.00 70.62 66 ARG A N 1
ATOM 478 C CA . ARG A 1 66 ? 28.863 -0.896 -30.305 1.00 70.62 66 ARG A CA 1
ATOM 479 C C . ARG A 1 66 ? 28.544 -2.213 -31.020 1.00 70.62 66 ARG A C 1
ATOM 481 O O . ARG A 1 66 ? 28.462 -3.247 -30.361 1.00 70.62 66 ARG A O 1
ATOM 488 N N . GLY A 1 67 ? 28.381 -2.189 -32.340 1.00 77.62 67 GLY A N 1
ATOM 489 C CA . GLY A 1 67 ? 28.071 -3.364 -33.152 1.00 77.62 67 GLY A CA 1
ATOM 490 C C . GLY A 1 67 ? 26.969 -3.086 -34.167 1.00 77.62 67 GLY A C 1
ATOM 491 O O . GLY A 1 67 ? 26.378 -2.010 -34.179 1.00 77.62 67 GLY A O 1
ATOM 492 N N . VAL A 1 68 ? 26.697 -4.065 -35.033 1.00 82.81 68 VAL A N 1
ATOM 493 C CA . VAL A 1 68 ? 25.642 -3.952 -36.048 1.00 82.81 68 VAL A CA 1
ATOM 494 C C . VAL A 1 68 ? 24.273 -4.059 -35.364 1.00 82.81 68 VAL A C 1
ATOM 496 O O . VAL A 1 68 ? 23.981 -5.108 -34.784 1.00 82.81 68 VAL A O 1
ATOM 499 N N . PRO A 1 69 ? 23.427 -3.016 -35.421 1.00 86.44 69 PRO A N 1
ATOM 500 C CA . PRO A 1 69 ? 22.114 -3.043 -34.799 1.00 86.44 69 PRO A CA 1
ATOM 501 C C . PRO A 1 69 ? 21.224 -4.101 -35.437 1.00 86.44 69 PRO A C 1
ATOM 503 O O . PRO A 1 69 ? 21.132 -4.180 -36.662 1.00 86.44 69 PRO A O 1
ATOM 506 N N . SER A 1 70 ? 20.562 -4.898 -34.606 1.00 88.94 70 SER A N 1
ATOM 507 C CA . SER A 1 70 ? 19.667 -5.964 -35.050 1.00 88.94 70 SER A CA 1
ATOM 508 C C . SER A 1 70 ? 18.275 -5.813 -34.439 1.00 88.94 70 SER A C 1
ATOM 510 O O . SER A 1 70 ? 18.086 -5.133 -33.429 1.00 88.94 70 SER A O 1
ATOM 512 N N . ALA A 1 71 ? 17.280 -6.460 -35.046 1.00 91.38 71 ALA A N 1
ATOM 513 C CA . ALA A 1 71 ? 15.949 -6.554 -34.455 1.00 91.38 71 ALA A CA 1
ATOM 514 C C . ALA A 1 71 ? 16.024 -7.199 -33.056 1.00 91.38 71 ALA A C 1
ATOM 516 O O . ALA A 1 71 ? 16.731 -8.187 -32.852 1.00 91.38 71 ALA A O 1
ATOM 517 N N . GLY A 1 72 ? 15.302 -6.632 -32.092 1.00 89.69 72 GLY A N 1
ATOM 518 C CA . GLY A 1 72 ? 15.293 -7.036 -30.686 1.00 89.69 72 GLY A CA 1
ATOM 519 C C . GLY A 1 72 ? 16.329 -6.338 -29.795 1.00 89.69 72 GLY A C 1
ATOM 520 O O . GLY A 1 72 ? 16.205 -6.433 -28.569 1.00 89.69 72 GLY A O 1
ATOM 521 N N . ASP A 1 73 ? 17.306 -5.630 -30.375 1.00 93.56 73 ASP A N 1
ATOM 522 C CA . ASP A 1 73 ? 18.238 -4.768 -29.638 1.00 93.56 73 ASP A CA 1
ATOM 523 C C . ASP A 1 73 ? 17.566 -3.478 -29.153 1.00 93.56 73 ASP A C 1
ATOM 525 O O . ASP A 1 73 ? 16.399 -3.210 -29.447 1.00 93.56 73 ASP A O 1
ATOM 529 N N . TYR A 1 74 ? 18.310 -2.658 -28.408 1.00 92.62 74 TYR A N 1
ATOM 530 C CA . TYR A 1 74 ? 17.807 -1.399 -27.874 1.00 92.62 74 TYR A CA 1
ATOM 531 C C . TYR A 1 74 ? 18.390 -0.182 -28.587 1.00 92.62 74 TYR A C 1
ATOM 533 O O . TYR A 1 74 ? 19.608 -0.046 -28.742 1.00 92.62 74 TYR A O 1
ATOM 541 N N . LEU A 1 75 ? 17.501 0.747 -28.937 1.00 91.94 75 LEU A N 1
ATOM 542 C CA . LEU A 1 75 ? 17.834 2.153 -29.113 1.00 91.94 75 LEU A CA 1
ATOM 543 C C . LEU A 1 75 ? 17.764 2.823 -27.740 1.00 91.94 75 LEU A C 1
ATOM 545 O O . LEU A 1 75 ? 16.713 2.833 -27.103 1.00 91.94 75 LEU A O 1
ATOM 549 N N . VAL A 1 76 ? 18.884 3.375 -27.290 1.00 91.50 76 VAL A N 1
ATOM 550 C CA . VAL A 1 76 ? 19.045 3.989 -25.973 1.00 91.50 76 VAL A CA 1
ATOM 551 C C . VAL A 1 76 ? 19.256 5.483 -26.151 1.00 91.50 76 VAL A C 1
ATOM 553 O O . VAL A 1 76 ? 20.248 5.915 -26.736 1.00 91.50 76 VAL A O 1
ATOM 556 N N . ARG A 1 77 ? 18.332 6.277 -25.625 1.00 91.56 77 ARG A N 1
ATOM 557 C CA . ARG A 1 77 ? 18.450 7.725 -25.504 1.00 91.56 77 ARG A CA 1
ATOM 558 C C . ARG A 1 77 ? 18.922 8.063 -24.101 1.00 91.56 77 ARG A C 1
ATOM 560 O O . ARG A 1 77 ? 18.265 7.729 -23.120 1.00 91.56 77 ARG A O 1
ATOM 567 N N . TYR A 1 78 ? 20.065 8.722 -24.007 1.00 90.44 78 TYR A N 1
ATOM 568 C CA . TYR A 1 78 ? 20.564 9.266 -22.751 1.00 90.44 78 TYR A CA 1
ATOM 569 C C . TYR A 1 78 ? 19.861 10.579 -22.418 1.00 90.44 78 TYR A C 1
ATOM 571 O O . TYR A 1 78 ? 19.421 11.295 -23.319 1.00 90.44 78 TYR A O 1
ATOM 579 N N . GLU A 1 79 ? 19.783 10.877 -21.123 1.00 89.69 79 GLU A N 1
ATOM 580 C CA . GLU A 1 79 ? 19.227 12.120 -20.592 1.00 89.69 79 GLU A CA 1
ATOM 581 C C . GLU A 1 79 ? 19.779 13.365 -21.321 1.00 89.69 79 GLU A C 1
ATOM 583 O O . GLU A 1 79 ? 20.987 13.429 -21.588 1.00 89.69 79 GLU A O 1
ATOM 588 N N . PRO A 1 80 ? 18.915 14.335 -21.683 1.00 89.12 80 PRO A N 1
ATOM 589 C CA . PRO A 1 80 ? 19.340 15.593 -22.281 1.00 89.12 80 PRO A CA 1
ATOM 590 C C . PRO A 1 80 ? 20.390 16.333 -21.450 1.00 89.12 80 PRO A C 1
ATOM 592 O O . PRO A 1 80 ? 20.310 16.400 -20.227 1.00 89.12 80 PRO A O 1
ATOM 595 N N . THR A 1 81 ? 21.359 16.932 -22.134 1.00 86.06 81 THR A N 1
ATOM 596 C CA . THR A 1 81 ? 22.401 17.780 -21.539 1.00 86.06 81 THR A CA 1
ATOM 597 C C . THR A 1 81 ? 22.498 19.094 -22.308 1.00 86.06 81 THR A C 1
ATOM 599 O O . THR A 1 81 ? 21.993 19.192 -23.425 1.00 86.06 81 THR A O 1
ATOM 602 N N . ASP A 1 82 ? 23.217 20.086 -21.778 1.00 83.88 82 ASP A N 1
ATOM 603 C CA . ASP A 1 82 ? 23.448 21.363 -22.479 1.00 83.88 82 ASP A CA 1
ATOM 604 C C . ASP A 1 82 ? 24.071 21.175 -23.874 1.00 83.88 82 ASP A C 1
ATOM 606 O O . ASP A 1 82 ? 23.808 21.938 -24.801 1.00 83.88 82 ASP A O 1
ATOM 610 N N . THR A 1 83 ? 24.882 20.127 -24.043 1.00 84.38 83 THR A N 1
ATOM 611 C CA . THR A 1 83 ? 25.507 19.773 -25.325 1.00 84.38 83 THR A CA 1
ATOM 612 C C . THR A 1 83 ? 24.604 18.936 -26.231 1.00 84.38 83 THR A C 1
ATOM 614 O O . THR A 1 83 ? 24.819 18.910 -27.440 1.00 84.38 83 THR A O 1
ATOM 617 N N . HIS A 1 84 ? 23.604 18.253 -25.669 1.00 82.75 84 HIS A N 1
ATOM 618 C CA . HIS A 1 84 ? 22.660 17.389 -26.378 1.00 82.75 84 HIS A CA 1
ATOM 619 C C . HIS A 1 84 ? 21.240 17.635 -25.845 1.00 82.75 84 HIS A C 1
ATOM 621 O O . HIS A 1 84 ? 20.719 16.817 -25.082 1.00 82.75 84 HIS A O 1
ATOM 627 N N . PRO A 1 85 ? 20.578 18.735 -26.246 1.00 82.75 85 PRO A N 1
ATOM 628 C CA . PRO A 1 85 ? 19.298 19.153 -25.664 1.00 82.75 85 PRO A CA 1
ATOM 629 C C . PRO A 1 85 ? 18.138 18.184 -25.943 1.00 82.75 85 PRO A C 1
ATOM 631 O O . PRO A 1 85 ? 17.106 18.250 -25.284 1.00 82.75 85 PRO A O 1
ATOM 634 N N . GLN A 1 86 ? 18.289 17.262 -26.899 1.00 81.06 86 GLN A N 1
ATOM 635 C CA . GLN A 1 86 ? 17.321 16.187 -27.154 1.00 81.06 86 GLN A CA 1
ATOM 636 C C . GLN A 1 86 ? 17.744 14.831 -26.565 1.00 81.06 86 GLN A C 1
ATOM 638 O O . GLN A 1 86 ? 17.011 13.849 -26.694 1.00 81.06 86 GLN A O 1
ATOM 643 N N . GLY A 1 87 ? 18.885 14.773 -25.876 1.00 85.56 87 GLY A N 1
ATOM 644 C CA . GLY A 1 87 ? 19.540 13.529 -25.486 1.00 85.56 87 GLY A CA 1
ATOM 645 C C . GLY A 1 87 ? 20.388 12.945 -26.617 1.00 85.56 87 GLY A C 1
ATOM 646 O O . GLY A 1 87 ? 20.189 13.246 -27.794 1.00 85.56 87 GLY A O 1
ATOM 647 N N . TYR A 1 88 ? 21.361 12.113 -26.257 1.00 87.62 88 TYR A N 1
ATOM 648 C CA . TYR A 1 88 ? 22.215 11.410 -27.219 1.00 87.62 88 TYR A CA 1
ATOM 649 C C . TYR A 1 88 ? 21.702 9.984 -27.450 1.00 87.62 88 TYR A C 1
ATOM 651 O O . TYR A 1 88 ? 21.356 9.296 -26.490 1.00 87.62 88 TYR A O 1
ATOM 659 N N . LEU A 1 89 ? 21.668 9.532 -28.708 1.00 89.50 89 LEU A N 1
ATOM 660 C CA . LEU A 1 89 ? 21.204 8.194 -29.091 1.00 89.50 89 LEU A CA 1
ATOM 661 C C . LEU A 1 89 ? 22.374 7.223 -29.283 1.00 89.50 89 LEU A C 1
ATOM 663 O O . LEU A 1 89 ? 23.337 7.528 -29.982 1.00 89.50 89 LEU A O 1
ATOM 667 N N . SER A 1 90 ? 22.245 6.022 -28.725 1.00 90.56 90 SER A N 1
ATOM 668 C CA . SER A 1 90 ? 23.182 4.908 -28.885 1.00 90.56 90 SER A CA 1
ATOM 669 C C . SER A 1 90 ? 22.427 3.605 -29.112 1.00 90.56 90 SER A C 1
ATOM 671 O O . SER A 1 90 ? 21.357 3.387 -28.552 1.00 90.56 90 SER A O 1
ATOM 673 N N . HIS A 1 91 ? 23.017 2.691 -29.871 1.00 92.00 91 HIS A N 1
ATOM 674 C CA . HIS A 1 91 ? 22.610 1.290 -29.896 1.00 92.00 91 HIS A CA 1
ATOM 675 C C . HIS A 1 91 ? 23.221 0.535 -28.711 1.00 92.00 91 HIS A C 1
ATOM 677 O O . HIS A 1 91 ? 24.345 0.821 -28.285 1.00 92.00 91 HIS A O 1
ATOM 683 N N . SER A 1 92 ? 22.473 -0.431 -28.180 1.00 91.69 92 SER A N 1
ATOM 684 C CA . SER A 1 92 ? 22.980 -1.431 -27.246 1.00 91.69 92 SER A CA 1
ATOM 685 C C . SER A 1 92 ? 22.431 -2.811 -27.614 1.00 91.69 92 SER A C 1
ATOM 687 O O . SER A 1 92 ? 21.207 -2.961 -27.690 1.00 91.69 92 SER A O 1
ATOM 689 N N . PRO A 1 93 ? 23.293 -3.837 -27.757 1.00 93.31 93 PRO A N 1
ATOM 690 C CA . PRO A 1 93 ? 22.839 -5.214 -27.881 1.00 93.31 93 PRO A CA 1
ATOM 691 C C . PRO A 1 93 ? 21.931 -5.601 -26.716 1.00 93.31 93 PRO A C 1
ATOM 693 O O . PRO A 1 93 ? 22.196 -5.209 -25.571 1.00 93.31 93 PRO A O 1
ATOM 696 N N . ARG A 1 94 ? 20.895 -6.401 -26.988 1.00 92.06 94 ARG A N 1
ATOM 697 C CA . ARG A 1 94 ? 19.898 -6.799 -25.982 1.00 92.06 94 ARG A CA 1
ATOM 698 C C . ARG A 1 94 ? 20.526 -7.333 -24.695 1.00 92.06 94 ARG A C 1
ATOM 700 O O . ARG A 1 94 ? 20.230 -6.829 -23.618 1.00 92.06 94 ARG A O 1
ATOM 707 N N . ALA A 1 95 ? 21.422 -8.312 -24.819 1.00 90.38 95 ALA A N 1
ATOM 708 C CA . ALA A 1 95 ? 22.042 -8.965 -23.668 1.00 90.38 95 ALA A CA 1
ATOM 709 C C . ALA A 1 95 ? 22.874 -7.989 -22.817 1.00 90.38 95 ALA A C 1
ATOM 711 O O . ALA A 1 95 ? 22.863 -8.066 -21.593 1.00 90.38 95 ALA A O 1
ATOM 712 N N . VAL A 1 96 ? 23.566 -7.042 -23.460 1.00 90.56 96 VAL A N 1
ATOM 713 C CA . VAL A 1 96 ? 24.367 -6.017 -22.771 1.00 90.56 96 VAL A CA 1
ATOM 714 C C . VAL A 1 96 ? 23.462 -5.026 -22.046 1.00 90.56 96 VAL A C 1
ATOM 716 O O . VAL A 1 96 ? 23.761 -4.627 -20.921 1.00 90.56 96 VAL A O 1
ATOM 719 N N . PHE A 1 97 ? 22.350 -4.641 -22.675 1.00 91.50 97 PHE A N 1
ATOM 720 C CA . PHE A 1 97 ? 21.395 -3.722 -22.073 1.00 91.50 97 PHE A CA 1
ATOM 721 C C . PHE A 1 97 ? 20.713 -4.355 -20.855 1.00 91.50 97 PHE A C 1
ATOM 723 O O . PHE A 1 97 ? 20.777 -3.805 -19.762 1.00 91.50 97 PHE A O 1
ATOM 730 N N . GLU A 1 98 ? 20.136 -5.546 -21.017 1.00 89.69 98 GLU A N 1
ATOM 731 C CA . GLU A 1 98 ? 19.412 -6.248 -19.949 1.00 89.69 98 GLU A CA 1
ATOM 732 C C . GLU A 1 98 ? 20.332 -6.638 -18.770 1.00 89.69 98 GLU A C 1
ATOM 734 O O . GLU A 1 98 ? 19.863 -6.729 -17.639 1.00 89.69 98 GLU A O 1
ATOM 739 N N . ALA A 1 99 ? 21.642 -6.813 -18.996 1.00 89.19 99 ALA A N 1
ATOM 740 C CA . ALA A 1 99 ? 22.617 -7.059 -17.928 1.00 89.19 99 ALA A CA 1
ATOM 741 C C . ALA A 1 99 ? 23.085 -5.784 -17.200 1.00 89.19 99 ALA A C 1
ATOM 743 O O . ALA A 1 99 ? 23.466 -5.849 -16.032 1.00 89.19 99 ALA A O 1
ATOM 744 N N . GLY A 1 100 ? 23.123 -4.641 -17.893 1.00 85.06 100 GLY A N 1
ATOM 745 C CA . GLY A 1 100 ? 23.729 -3.401 -17.392 1.00 85.06 100 GLY A CA 1
ATOM 746 C C . GLY A 1 100 ? 22.742 -2.329 -16.933 1.00 85.06 100 GLY A C 1
ATOM 747 O O . GLY A 1 100 ? 23.161 -1.360 -16.300 1.00 85.06 100 GLY A O 1
ATOM 748 N N . TYR A 1 101 ? 21.459 -2.474 -17.263 1.00 86.25 101 TYR A N 1
ATOM 749 C CA . TYR A 1 101 ? 20.418 -1.493 -16.979 1.00 86.25 101 TYR A CA 1
ATOM 750 C C . TYR A 1 101 ? 19.273 -2.136 -16.207 1.00 86.25 101 TYR A C 1
ATOM 752 O O . TYR A 1 101 ? 18.747 -3.178 -16.589 1.00 86.25 101 TYR A O 1
ATOM 760 N N . VAL A 1 102 ? 18.850 -1.472 -15.136 1.00 82.56 102 VAL A N 1
ATOM 761 C CA . VAL A 1 102 ? 17.653 -1.843 -14.379 1.00 82.56 102 VAL A CA 1
ATOM 762 C C . VAL A 1 102 ? 16.499 -0.941 -14.787 1.00 82.56 102 VAL A C 1
ATOM 764 O O . VAL A 1 102 ? 16.717 0.224 -15.119 1.00 82.56 102 VAL A O 1
ATOM 767 N N . ALA A 1 103 ? 15.270 -1.458 -14.773 1.00 80.06 103 ALA A N 1
ATOM 768 C CA . ALA A 1 103 ? 14.092 -0.620 -14.972 1.00 80.06 103 ALA A CA 1
ATOM 769 C C . ALA A 1 103 ? 14.122 0.522 -13.949 1.00 80.06 103 ALA A C 1
ATOM 771 O O . ALA A 1 103 ? 14.306 0.286 -12.751 1.00 80.06 103 ALA A O 1
ATOM 772 N N . ALA A 1 104 ? 13.974 1.757 -14.423 1.00 71.75 104 ALA A N 1
ATOM 773 C CA . ALA A 1 104 ? 13.834 2.893 -13.537 1.00 71.75 104 ALA A CA 1
ATOM 774 C C . ALA A 1 104 ? 12.599 2.620 -12.677 1.00 71.75 104 ALA A C 1
ATOM 776 O O . ALA A 1 104 ? 11.528 2.312 -13.210 1.00 71.75 104 ALA A O 1
ATOM 777 N N . SER A 1 105 ? 12.733 2.718 -11.351 1.00 62.25 105 SER A N 1
ATOM 778 C CA . SER A 1 105 ? 11.545 2.889 -10.519 1.00 62.25 105 SER A CA 1
ATOM 779 C C . SER A 1 105 ? 10.774 4.048 -11.135 1.00 62.25 105 SER A C 1
ATOM 781 O O . SER A 1 105 ? 11.389 5.099 -11.340 1.00 62.25 105 SER A O 1
ATOM 783 N N . ARG A 1 106 ? 9.493 3.854 -11.488 1.00 62.47 106 ARG A N 1
ATOM 784 C CA . ARG A 1 106 ? 8.661 4.954 -11.995 1.00 62.47 106 ARG A CA 1
ATOM 785 C C . ARG A 1 106 ? 8.830 6.093 -10.993 1.00 62.47 106 ARG A C 1
ATOM 787 O O . ARG A 1 106 ? 8.489 5.929 -9.822 1.00 62.47 106 ARG A O 1
ATOM 794 N N . GLN A 1 107 ? 9.511 7.156 -11.404 1.00 57.94 107 GLN A N 1
ATOM 795 C CA . GLN A 1 107 ? 9.751 8.278 -10.515 1.00 57.94 107 GLN A CA 1
ATOM 796 C C . GLN A 1 107 ? 8.403 8.976 -10.326 1.00 57.94 107 GLN A C 1
ATOM 798 O O . GLN A 1 107 ? 7.617 9.015 -11.278 1.00 57.94 107 GLN A O 1
ATOM 803 N N . PRO A 1 108 ? 8.092 9.485 -9.124 1.00 58.25 108 PRO A N 1
ATOM 804 C CA . PRO A 1 108 ? 6.964 10.391 -8.981 1.00 58.25 108 PRO A CA 1
ATOM 805 C C . PRO A 1 108 ? 7.166 11.539 -9.977 1.00 58.25 108 PRO A C 1
ATOM 807 O O . PRO A 1 108 ? 8.285 12.025 -10.146 1.00 58.25 108 PRO A O 1
ATOM 810 N N . ASP A 1 109 ? 6.100 11.946 -10.656 1.00 58.47 109 ASP A N 1
ATOM 811 C CA . ASP A 1 109 ? 6.063 12.927 -11.756 1.00 58.47 109 ASP A CA 1
ATOM 812 C C . ASP A 1 109 ? 6.416 14.374 -11.334 1.00 58.47 109 ASP A C 1
ATOM 814 O O . ASP A 1 109 ? 5.987 15.350 -11.944 1.00 58.47 109 ASP A O 1
ATOM 818 N N . GLY A 1 110 ? 7.188 14.532 -10.258 1.00 60.31 110 GLY A N 1
ATOM 819 C CA . GLY A 1 110 ? 7.527 15.808 -9.641 1.00 60.31 110 GLY A CA 1
ATOM 820 C C . GLY A 1 110 ? 6.407 16.404 -8.783 1.00 60.31 110 GLY A C 1
ATOM 821 O O . GLY A 1 110 ? 6.684 17.332 -8.028 1.00 60.31 110 GLY A O 1
ATOM 822 N N . THR A 1 111 ? 5.176 15.869 -8.818 1.00 71.94 111 THR A N 1
ATOM 823 C CA . THR A 1 111 ? 4.046 16.380 -8.008 1.00 71.94 111 THR A CA 1
ATOM 824 C C . THR A 1 111 ? 4.074 15.908 -6.551 1.00 71.94 111 THR A C 1
ATOM 826 O O . THR A 1 111 ? 3.316 16.401 -5.718 1.00 71.94 111 THR A O 1
ATOM 829 N N . GLY A 1 112 ? 4.937 14.938 -6.233 1.00 71.19 112 GLY A N 1
ATOM 830 C CA . GLY A 1 112 ? 4.957 14.252 -4.940 1.00 71.19 112 GLY A CA 1
ATOM 831 C C . GLY A 1 112 ? 3.890 13.158 -4.800 1.00 71.19 112 GLY A C 1
ATOM 832 O O . GLY A 1 112 ? 3.851 12.490 -3.766 1.00 71.19 112 GLY A O 1
ATOM 833 N N . ALA A 1 113 ? 3.054 12.935 -5.820 1.00 74.19 113 ALA A N 1
ATOM 834 C CA . ALA A 1 113 ? 2.131 11.808 -5.859 1.00 74.19 113 ALA A CA 1
ATOM 835 C C . ALA A 1 113 ? 2.869 10.477 -6.118 1.00 74.19 113 ALA A C 1
ATOM 837 O O . ALA A 1 113 ? 3.904 10.463 -6.791 1.00 74.19 113 ALA A O 1
ATOM 838 N N . PRO A 1 114 ? 2.357 9.336 -5.614 1.00 79.00 114 PRO A N 1
ATOM 839 C CA . PRO A 1 114 ? 2.893 8.023 -5.957 1.00 79.00 114 PRO A CA 1
ATOM 840 C C . PRO A 1 114 ? 2.893 7.788 -7.471 1.00 79.00 114 PRO A C 1
ATOM 842 O O . PRO A 1 114 ? 1.925 8.097 -8.158 1.00 79.00 114 PRO A O 1
ATOM 845 N N . ALA A 1 115 ? 3.959 7.173 -7.982 1.00 78.88 115 ALA A N 1
ATOM 846 C CA . ALA A 1 115 ? 4.128 6.928 -9.416 1.00 78.88 115 ALA A CA 1
ATOM 847 C C . ALA A 1 115 ? 3.216 5.826 -9.993 1.00 78.88 115 ALA A C 1
ATOM 849 O O . ALA A 1 115 ? 3.191 5.602 -11.203 1.00 78.88 115 ALA A O 1
ATOM 850 N N . LEU A 1 116 ? 2.516 5.096 -9.122 1.00 79.06 116 LEU A N 1
ATOM 851 C CA . LEU A 1 116 ? 1.471 4.151 -9.488 1.00 79.06 116 LEU A CA 1
ATOM 852 C C . LEU A 1 116 ? 0.146 4.663 -8.950 1.00 79.06 116 LEU A C 1
ATOM 854 O O . LEU A 1 116 ? 0.054 5.076 -7.790 1.00 79.06 116 LEU A O 1
ATOM 858 N N . THR A 1 117 ? -0.891 4.548 -9.772 1.00 86.25 117 THR A N 1
ATOM 859 C CA . THR A 1 117 ? -2.262 4.611 -9.274 1.00 86.25 117 THR A CA 1
ATOM 860 C C . THR A 1 117 ? -2.511 3.479 -8.276 1.00 86.25 117 THR A C 1
ATOM 862 O O . THR A 1 117 ? -1.779 2.483 -8.224 1.00 86.25 117 THR A O 1
ATOM 865 N N . ARG A 1 118 ? -3.566 3.621 -7.470 1.00 84.69 118 ARG A N 1
ATOM 866 C CA . ARG A 1 118 ? -3.942 2.597 -6.492 1.00 84.69 118 ARG A CA 1
ATOM 867 C C . ARG A 1 118 ? -4.165 1.234 -7.160 1.00 84.69 118 ARG A C 1
ATOM 869 O O . ARG A 1 118 ? -3.579 0.251 -6.716 1.00 84.69 118 ARG A O 1
ATOM 876 N N . ASP A 1 119 ? -4.911 1.212 -8.260 1.00 85.88 119 ASP A N 1
ATOM 877 C CA . ASP A 1 119 ? -5.249 -0.013 -8.991 1.00 85.88 119 ASP A CA 1
ATOM 878 C C . ASP A 1 119 ? -4.009 -0.685 -9.601 1.00 85.88 119 ASP A C 1
ATOM 880 O O . ASP A 1 119 ? -3.866 -1.908 -9.557 1.00 85.88 119 ASP A O 1
ATOM 884 N N . GLU A 1 120 ? -3.065 0.100 -10.133 1.00 85.38 120 GLU A N 1
ATOM 885 C CA . GLU A 1 120 ? -1.797 -0.436 -10.639 1.00 85.38 120 GLU A CA 1
ATOM 886 C C . GLU A 1 120 ? -0.950 -1.055 -9.522 1.00 85.38 120 GLU A C 1
ATOM 888 O O . GLU A 1 120 ? -0.358 -2.120 -9.718 1.00 85.38 120 GLU A O 1
ATOM 893 N N . ALA A 1 121 ? -0.890 -0.406 -8.355 1.00 85.44 121 ALA A N 1
ATOM 894 C CA . ALA A 1 121 ? -0.185 -0.934 -7.193 1.00 85.44 121 ALA A CA 1
ATOM 895 C C . ALA A 1 121 ? -0.832 -2.235 -6.693 1.00 85.44 121 ALA A C 1
ATOM 897 O O . ALA A 1 121 ? -0.126 -3.220 -6.462 1.00 85.44 121 ALA A O 1
ATOM 898 N N . ASP A 1 122 ? -2.162 -2.277 -6.601 1.00 85.69 122 ASP A N 1
ATOM 899 C CA . ASP A 1 122 ? -2.902 -3.472 -6.191 1.00 85.69 122 ASP A CA 1
ATOM 900 C C . ASP A 1 122 ? -2.682 -4.627 -7.194 1.00 85.69 122 ASP A C 1
ATOM 902 O O . ASP A 1 122 ? -2.405 -5.758 -6.788 1.00 85.69 122 ASP A O 1
ATOM 906 N N . ALA A 1 123 ? -2.647 -4.351 -8.504 1.00 85.81 123 ALA A N 1
ATOM 907 C CA . ALA A 1 123 ? -2.326 -5.356 -9.522 1.00 85.81 123 ALA A CA 1
ATOM 908 C C . ALA A 1 123 ? -0.892 -5.913 -9.402 1.00 85.81 123 ALA A C 1
ATOM 910 O O . ALA A 1 123 ? -0.653 -7.087 -9.701 1.00 85.81 123 ALA A O 1
ATOM 911 N N . VAL A 1 124 ? 0.084 -5.095 -8.989 1.00 85.56 124 VAL A N 1
ATOM 912 C CA . VAL A 1 124 ? 1.457 -5.556 -8.699 1.00 85.56 124 VAL A CA 1
ATOM 913 C C . VAL A 1 124 ? 1.470 -6.486 -7.490 1.00 85.56 124 VAL A C 1
ATOM 915 O O . VAL A 1 124 ? 2.081 -7.558 -7.550 1.00 85.56 124 VAL A O 1
ATOM 918 N N . VAL A 1 125 ? 0.783 -6.100 -6.415 1.00 85.88 125 VAL A N 1
ATOM 919 C CA . VAL A 1 125 ? 0.683 -6.914 -5.199 1.00 85.88 125 VAL A CA 1
ATOM 920 C C . VAL A 1 125 ? 0.027 -8.256 -5.504 1.00 85.88 125 VAL A C 1
ATOM 922 O O . VAL A 1 125 ? 0.545 -9.281 -5.068 1.00 85.88 125 VAL A O 1
ATOM 925 N N . GLU A 1 126 ? -1.034 -8.282 -6.313 1.00 86.38 126 GLU A N 1
ATOM 926 C CA . GLU A 1 126 ? -1.771 -9.511 -6.619 1.00 86.38 126 GLU A CA 1
ATOM 927 C C . GLU A 1 126 ? -0.883 -10.588 -7.262 1.00 86.38 126 GLU A C 1
ATOM 929 O O . GLU A 1 126 ? -0.946 -11.758 -6.883 1.00 86.38 126 GLU A O 1
ATOM 934 N N . ARG A 1 127 ? 0.047 -10.183 -8.137 1.00 87.50 127 ARG A N 1
ATOM 935 C CA . ARG A 1 127 ? 1.011 -11.080 -8.802 1.00 87.50 127 ARG A CA 1
ATOM 936 C C . ARG A 1 127 ? 2.116 -11.622 -7.884 1.00 87.50 127 ARG A C 1
ATOM 938 O O . ARG A 1 127 ? 2.887 -12.480 -8.308 1.00 87.50 127 ARG A O 1
ATOM 945 N N . SER A 1 128 ? 2.239 -11.123 -6.655 1.00 84.88 128 SER A N 1
ATOM 946 C CA . SER A 1 128 ? 3.333 -11.492 -5.748 1.00 84.88 128 SER A CA 1
ATOM 947 C C . SER A 1 128 ? 3.108 -12.863 -5.107 1.00 84.88 128 SER A C 1
ATOM 949 O O . SER A 1 128 ? 2.099 -13.083 -4.449 1.00 84.88 128 SER A O 1
ATOM 951 N N . THR A 1 129 ? 4.068 -13.778 -5.228 1.00 90.81 129 THR A N 1
ATOM 952 C CA . THR A 1 129 ? 3.935 -15.168 -4.743 1.00 90.81 129 THR A CA 1
ATOM 953 C C . THR A 1 129 ? 4.474 -15.401 -3.329 1.00 90.81 129 THR A C 1
ATOM 955 O O . THR A 1 129 ? 4.239 -16.456 -2.743 1.00 90.81 129 THR A O 1
ATOM 958 N N . ALA A 1 130 ? 5.206 -14.437 -2.768 1.00 90.88 130 ALA A N 1
ATOM 959 C CA . ALA A 1 130 ? 5.737 -14.529 -1.412 1.00 90.88 130 ALA A CA 1
ATOM 960 C C . ALA A 1 130 ? 4.618 -14.426 -0.348 1.00 90.88 130 ALA A C 1
ATOM 962 O O . ALA A 1 130 ? 3.590 -13.791 -0.606 1.00 90.88 130 ALA A O 1
ATOM 963 N N . PRO A 1 131 ? 4.812 -14.996 0.862 1.00 93.75 131 PRO A N 1
ATOM 964 C CA . PRO A 1 131 ? 3.863 -14.855 1.965 1.00 93.75 131 PRO A CA 1
ATOM 965 C C . PRO A 1 131 ? 3.549 -13.385 2.254 1.00 93.75 131 PRO A C 1
ATOM 967 O O . PRO A 1 131 ? 4.459 -12.569 2.408 1.00 93.75 131 PRO A O 1
ATOM 970 N N . ARG A 1 132 ? 2.258 -13.054 2.345 1.00 93.75 132 ARG A N 1
ATOM 971 C CA . ARG A 1 132 ? 1.773 -11.680 2.503 1.00 93.75 132 ARG A CA 1
ATOM 972 C C . ARG A 1 132 ? 0.569 -11.624 3.433 1.00 93.75 132 ARG A C 1
ATOM 974 O O . ARG A 1 132 ? -0.199 -12.579 3.525 1.00 93.75 132 ARG A O 1
ATOM 981 N N . VAL A 1 133 ? 0.400 -10.485 4.094 1.00 95.62 133 VAL A N 1
ATOM 982 C CA . VAL A 1 133 ? -0.843 -10.160 4.797 1.00 95.62 133 VAL A CA 1
ATOM 983 C C . VAL A 1 133 ? -1.877 -9.743 3.754 1.00 95.62 133 VAL A C 1
ATOM 985 O O . VAL A 1 133 ? -1.554 -9.023 2.811 1.00 95.62 133 VAL A O 1
ATOM 988 N N . THR A 1 134 ? -3.113 -10.202 3.911 1.00 94.56 134 THR A N 1
ATOM 989 C CA . THR A 1 134 ? -4.251 -9.816 3.065 1.00 94.56 134 THR A CA 1
ATOM 990 C C . THR A 1 134 ? -5.383 -9.259 3.918 1.00 94.56 134 THR A C 1
ATOM 992 O O . THR A 1 134 ? -5.496 -9.602 5.098 1.00 94.56 134 THR A O 1
ATOM 995 N N . ALA A 1 135 ? -6.259 -8.445 3.324 1.00 95.25 135 ALA A N 1
ATOM 996 C CA . ALA A 1 135 ? -7.434 -7.924 4.021 1.00 95.25 135 ALA A CA 1
ATOM 997 C C . ALA A 1 135 ? -8.297 -9.061 4.603 1.00 95.25 135 ALA A C 1
ATOM 999 O O . ALA A 1 135 ? -8.731 -8.984 5.753 1.00 95.25 135 ALA A O 1
ATOM 1000 N N . ASP A 1 136 ? -8.458 -10.152 3.854 1.00 96.44 136 ASP A N 1
ATOM 1001 C CA . ASP A 1 136 ? -9.190 -11.340 4.298 1.00 96.44 136 ASP A CA 1
ATOM 1002 C C . ASP A 1 136 ? -8.518 -12.014 5.496 1.00 96.44 136 ASP A C 1
ATOM 1004 O O . ASP A 1 136 ? -9.194 -12.395 6.450 1.00 96.44 136 ASP A O 1
ATOM 1008 N N . SER A 1 137 ? -7.183 -12.112 5.499 1.00 96.25 137 SER A N 1
ATOM 1009 C CA . SER A 1 137 ? -6.438 -12.702 6.619 1.00 96.25 137 SER A CA 1
ATOM 1010 C C . SER A 1 137 ? -6.579 -11.896 7.914 1.00 96.25 137 SER A C 1
ATOM 1012 O O . SER A 1 137 ? -6.658 -12.485 8.991 1.00 96.25 137 SER A O 1
ATOM 1014 N N . ILE A 1 138 ? -6.663 -10.564 7.813 1.00 97.88 138 ILE A N 1
ATOM 1015 C CA . ILE A 1 138 ? -6.922 -9.674 8.952 1.00 97.88 138 ILE A CA 1
ATOM 1016 C C . ILE A 1 138 ? -8.369 -9.855 9.409 1.00 97.88 138 ILE A C 1
ATOM 1018 O O . ILE A 1 138 ? -8.625 -10.097 10.586 1.00 97.88 138 ILE A O 1
ATOM 1022 N N . THR A 1 139 ? -9.316 -9.802 8.469 1.00 97.94 139 THR A N 1
ATOM 1023 C CA . THR A 1 139 ? -10.756 -9.919 8.744 1.00 97.94 139 THR A CA 1
ATOM 1024 C C . THR A 1 139 ? -11.084 -11.243 9.429 1.00 97.94 139 THR A C 1
ATOM 1026 O O . THR A 1 139 ? -11.818 -11.269 10.413 1.00 97.94 139 THR A O 1
ATOM 1029 N N . ALA A 1 140 ? -10.461 -12.338 8.992 1.00 97.94 140 ALA A N 1
ATOM 1030 C CA . ALA A 1 140 ? -10.601 -13.651 9.610 1.00 97.94 140 ALA A CA 1
ATOM 1031 C C . ALA A 1 140 ? -10.123 -13.696 11.073 1.00 97.94 140 ALA A C 1
ATOM 1033 O O . ALA A 1 140 ? -10.535 -14.586 11.815 1.00 97.94 140 ALA A O 1
ATOM 1034 N N . LYS A 1 141 ? -9.269 -12.763 11.510 1.00 97.94 141 LYS A N 1
ATOM 1035 C CA . LYS A 1 141 ? -8.767 -12.666 12.890 1.00 97.94 141 LYS A CA 1
ATOM 1036 C C . LYS A 1 141 ? -9.557 -11.687 13.757 1.00 97.94 141 LYS A C 1
ATOM 1038 O O . LYS A 1 141 ? -9.295 -11.626 14.958 1.00 97.94 141 LYS A O 1
ATOM 1043 N N . ILE A 1 142 ? -10.532 -10.968 13.206 1.00 98.38 142 ILE A N 1
ATOM 1044 C CA . ILE A 1 142 ? -11.413 -10.088 13.977 1.00 98.38 142 ILE A CA 1
ATOM 1045 C C . ILE A 1 142 ? -12.449 -10.940 14.723 1.00 98.38 142 ILE A C 1
ATOM 1047 O O . ILE A 1 142 ? -13.084 -11.826 14.152 1.00 98.38 142 ILE A O 1
ATOM 1051 N N . ALA A 1 143 ? -12.600 -10.688 16.023 1.00 98.31 143 ALA A N 1
ATOM 1052 C CA . ALA A 1 143 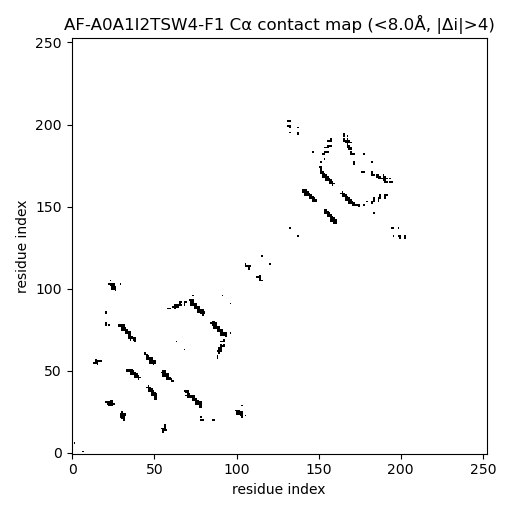? -13.643 -11.278 16.861 1.00 98.31 143 ALA A CA 1
ATOM 1053 C C . ALA A 1 143 ? -14.922 -10.425 16.867 1.00 98.31 143 ALA A C 1
ATOM 1055 O O . ALA A 1 143 ? -16.022 -10.962 16.964 1.00 98.31 143 ALA A O 1
ATOM 1056 N N . GLY A 1 144 ? -14.789 -9.103 16.747 1.00 98.19 144 GLY A N 1
ATOM 1057 C CA . GLY A 1 144 ? -15.914 -8.179 16.626 1.00 98.19 144 GLY A CA 1
ATOM 1058 C C . GLY A 1 144 ? -15.477 -6.720 16.695 1.00 98.19 144 GLY A C 1
ATOM 1059 O O . GLY A 1 144 ? -14.300 -6.425 16.911 1.00 98.19 144 GLY A O 1
ATOM 1060 N N . SER A 1 145 ? -16.429 -5.804 16.533 1.00 98.12 145 SER A N 1
ATOM 1061 C CA . SER A 1 145 ? -16.209 -4.365 16.678 1.00 98.12 145 SER A CA 1
ATOM 1062 C C . SER A 1 145 ? -17.286 -3.711 17.546 1.00 98.12 145 SER A C 1
ATOM 1064 O O . SER A 1 145 ? -18.412 -4.199 17.654 1.00 98.12 145 SER A O 1
ATOM 1066 N N . LYS A 1 146 ? -16.926 -2.610 18.208 1.00 98.62 146 LYS A N 1
ATOM 1067 C CA . LYS A 1 146 ? -17.831 -1.770 19.003 1.00 98.62 146 LYS A CA 1
ATOM 1068 C C . LYS A 1 146 ? -17.634 -0.309 18.638 1.00 98.62 146 LYS A C 1
ATOM 1070 O O . LYS A 1 146 ? -16.514 0.103 18.350 1.00 98.62 146 LYS A O 1
ATOM 1075 N N . PHE A 1 147 ? -18.706 0.472 18.705 1.00 98.50 147 PHE A N 1
ATOM 1076 C CA . PHE A 1 147 ? -18.691 1.882 18.328 1.00 98.50 147 PHE A CA 1
ATOM 1077 C C . PHE A 1 147 ? -19.198 2.769 19.463 1.00 98.50 147 PHE A C 1
ATOM 1079 O O . PHE A 1 147 ? -20.265 2.502 20.019 1.00 98.50 147 PHE A O 1
ATOM 1086 N N . PHE A 1 148 ? -18.477 3.853 19.738 1.00 98.25 148 PHE A N 1
ATOM 1087 C CA . PHE A 1 148 ? -18.852 4.917 20.671 1.00 98.25 148 PHE A CA 1
ATOM 1088 C C . PHE A 1 148 ? -18.975 6.226 19.901 1.00 98.25 148 PHE A C 1
ATOM 1090 O O . PHE A 1 148 ? -18.183 6.479 18.996 1.00 98.25 148 PHE A O 1
ATOM 1097 N N . ARG A 1 149 ? -19.983 7.033 20.223 1.00 97.44 149 ARG A N 1
ATOM 1098 C CA . ARG A 1 149 ? -20.285 8.281 19.515 1.00 97.44 149 ARG A CA 1
ATOM 1099 C C . ARG A 1 149 ? -20.466 9.391 20.541 1.00 97.44 149 ARG A C 1
ATOM 1101 O O . ARG A 1 149 ? -21.123 9.162 21.554 1.00 97.44 149 ARG A O 1
ATOM 1108 N N . ASP A 1 150 ? -19.881 10.548 20.270 1.00 96.88 150 ASP A N 1
ATOM 1109 C CA . ASP A 1 150 ? -20.012 11.753 21.086 1.00 96.88 150 ASP A CA 1
ATOM 1110 C C . ASP A 1 150 ? -19.977 12.994 20.182 1.00 96.88 150 ASP A C 1
ATOM 1112 O O . ASP A 1 150 ? -18.941 13.346 19.614 1.00 96.88 150 ASP A O 1
ATOM 1116 N N . GLY A 1 151 ? -21.137 13.618 19.971 1.00 94.56 151 GLY A N 1
ATOM 1117 C CA . GLY A 1 151 ? -21.299 14.680 18.977 1.00 94.56 151 GLY A CA 1
ATOM 1118 C C . GLY A 1 151 ? -20.859 14.226 17.579 1.00 94.56 151 GLY A C 1
ATOM 1119 O O . GLY A 1 151 ? -21.409 13.280 17.024 1.00 94.56 151 GLY A O 1
ATOM 1120 N N . VAL A 1 152 ? -19.846 14.898 17.025 1.00 96.62 152 VAL A N 1
ATOM 1121 C CA . VAL A 1 152 ? -19.261 14.588 15.706 1.00 96.62 152 VAL A CA 1
ATOM 1122 C C . VAL A 1 152 ? -18.194 13.491 15.738 1.00 96.62 152 VAL A C 1
ATOM 1124 O O . VAL A 1 152 ? -17.738 13.046 14.683 1.00 96.62 152 VAL A O 1
ATOM 1127 N N . LEU A 1 153 ? -17.768 13.063 16.931 1.00 98.00 153 LEU A N 1
ATOM 1128 C CA . LEU A 1 153 ? -16.738 12.048 17.128 1.00 98.00 153 LEU A CA 1
ATOM 1129 C C . LEU A 1 153 ? -17.358 10.647 17.124 1.00 98.00 153 LEU A C 1
ATOM 1131 O O . LEU A 1 153 ? -18.309 10.362 17.846 1.00 98.00 153 LEU A O 1
ATOM 1135 N N . THR A 1 154 ? -16.756 9.742 16.361 1.00 98.56 154 THR A N 1
ATOM 1136 C CA . THR A 1 154 ? -17.022 8.303 16.388 1.00 98.56 154 THR A CA 1
ATOM 1137 C C . THR A 1 154 ? -15.723 7.550 16.656 1.00 98.56 154 THR A C 1
ATOM 1139 O O . THR A 1 154 ? -14.723 7.760 15.972 1.00 98.56 154 THR A O 1
ATOM 1142 N N . ILE A 1 155 ? -15.734 6.657 17.642 1.00 98.62 155 ILE A N 1
ATOM 1143 C CA . ILE A 1 155 ? -14.630 5.755 17.984 1.00 98.62 155 ILE A CA 1
ATOM 1144 C C . ILE A 1 155 ? -15.060 4.328 17.652 1.00 98.62 155 ILE A C 1
ATOM 1146 O O . ILE A 1 155 ? -16.124 3.890 18.087 1.00 98.62 155 ILE A O 1
ATOM 1150 N N . CYS A 1 156 ? -14.222 3.592 16.929 1.00 98.75 156 CYS A N 1
ATOM 1151 C CA . CYS A 1 156 ? -14.369 2.161 16.694 1.00 98.75 156 CYS A CA 1
ATOM 1152 C C . CYS A 1 156 ? -13.311 1.397 17.491 1.00 98.75 156 CYS A C 1
ATOM 1154 O O . CYS A 1 156 ? -12.130 1.724 17.422 1.00 98.75 156 CYS A O 1
ATOM 1156 N N . ILE A 1 157 ? -13.725 0.359 18.212 1.00 98.75 157 ILE A N 1
ATOM 1157 C CA . ILE A 1 157 ? -12.832 -0.608 18.848 1.00 98.75 157 ILE A CA 1
ATOM 1158 C C . ILE A 1 157 ? -13.013 -1.941 18.130 1.00 98.75 157 ILE A C 1
ATOM 1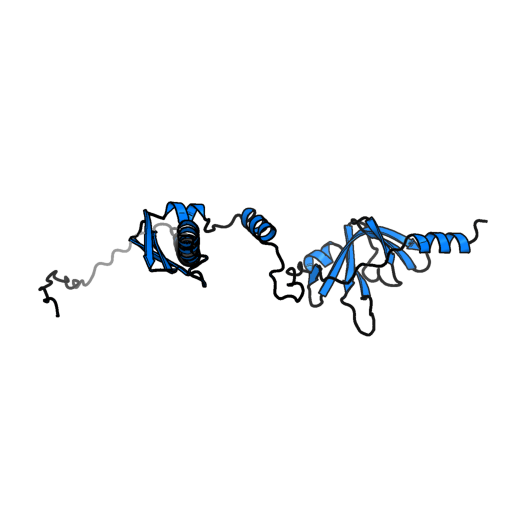160 O O . ILE A 1 157 ? -14.057 -2.574 18.280 1.00 98.75 157 ILE A O 1
ATOM 1164 N N . ILE A 1 158 ? -12.007 -2.374 17.372 1.00 98.75 158 ILE A N 1
ATOM 1165 C CA . ILE A 1 158 ? -11.932 -3.721 16.796 1.00 98.75 158 ILE A CA 1
ATOM 1166 C C . ILE A 1 158 ? -11.216 -4.620 17.799 1.00 98.75 158 ILE A C 1
ATOM 1168 O O . ILE A 1 158 ? -10.093 -4.328 18.200 1.00 98.75 158 ILE A O 1
ATOM 1172 N N . THR A 1 159 ? -11.849 -5.721 18.194 1.00 98.62 159 THR A N 1
ATOM 1173 C CA . THR A 1 159 ? -11.244 -6.753 19.042 1.00 98.62 159 THR A CA 1
ATOM 1174 C C . THR A 1 159 ? -10.809 -7.927 18.175 1.00 98.62 159 THR A C 1
ATOM 1176 O O . THR A 1 159 ? -11.614 -8.505 17.446 1.00 98.62 159 THR A O 1
ATOM 1179 N N . MET A 1 160 ? -9.536 -8.294 18.268 1.00 98.31 160 MET A N 1
ATOM 1180 C CA . MET A 1 160 ? -8.941 -9.444 17.591 1.00 98.31 160 MET A CA 1
ATOM 1181 C C . MET A 1 160 ? -9.212 -10.732 18.384 1.00 98.31 160 MET A C 1
ATOM 1183 O O . MET A 1 160 ? -9.437 -10.699 19.593 1.00 98.31 160 MET A O 1
ATOM 1187 N N . ARG A 1 161 ? -9.152 -11.899 17.734 1.00 98.00 161 ARG A N 1
ATOM 1188 C CA . ARG A 1 161 ? -9.355 -13.217 18.376 1.00 98.00 161 ARG A CA 1
ATOM 1189 C C . ARG A 1 161 ? -8.367 -13.517 19.505 1.00 98.00 161 ARG A C 1
ATOM 1191 O O . ARG A 1 161 ? -8.683 -14.305 20.386 1.00 98.00 161 ARG A O 1
ATOM 1198 N N . ASN A 1 162 ? -7.193 -12.889 19.491 1.00 95.62 162 ASN A N 1
ATOM 1199 C CA . ASN A 1 162 ? -6.199 -12.986 20.563 1.00 95.62 162 ASN A CA 1
ATOM 1200 C C . ASN A 1 162 ? -6.464 -12.016 21.736 1.00 95.62 162 ASN A C 1
ATOM 1202 O O . ASN A 1 162 ? -5.657 -11.949 22.656 1.00 95.62 162 ASN A O 1
ATOM 1206 N N . GLY A 1 163 ? -7.553 -11.243 21.695 1.00 97.19 163 GLY A N 1
ATOM 1207 C CA . GLY A 1 163 ? -7.912 -10.257 22.715 1.00 97.19 163 GLY A CA 1
ATOM 1208 C C . GLY A 1 163 ? -7.278 -8.874 22.535 1.00 97.19 163 GLY A C 1
ATOM 1209 O O . GLY A 1 163 ? -7.652 -7.957 23.264 1.00 97.19 163 GLY A O 1
ATOM 1210 N N . PHE A 1 164 ? -6.367 -8.682 21.573 1.00 97.88 164 PHE A N 1
ATOM 1211 C CA . PHE A 1 164 ? -5.799 -7.364 21.277 1.00 97.88 164 PHE A CA 1
ATOM 1212 C C . PHE A 1 164 ? -6.848 -6.436 20.651 1.00 97.88 164 PHE A C 1
ATOM 1214 O O . PHE A 1 164 ? -7.767 -6.897 19.969 1.00 97.88 164 PHE A O 1
ATOM 1221 N N . THR A 1 165 ? -6.715 -5.126 20.862 1.00 98.25 165 THR A N 1
ATOM 1222 C CA . THR A 1 165 ? -7.673 -4.136 20.362 1.00 98.25 165 THR A CA 1
ATOM 1223 C C . THR A 1 165 ? -7.017 -3.068 19.496 1.00 98.25 165 THR A C 1
ATOM 1225 O O . THR A 1 165 ? -5.983 -2.503 19.842 1.00 98.25 165 THR 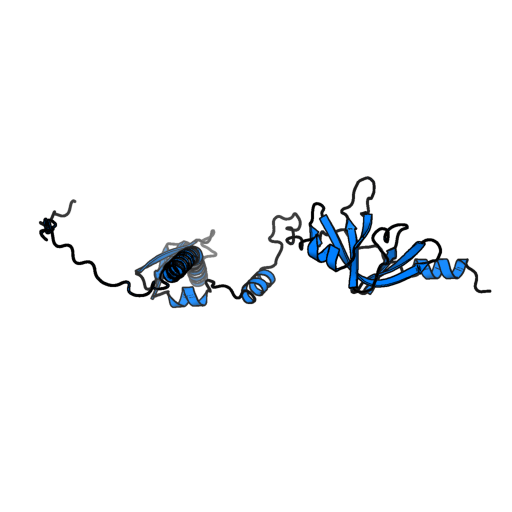A O 1
ATOM 1228 N N . HIS A 1 166 ? -7.664 -2.759 18.373 1.00 98.38 166 HIS A N 1
ATOM 1229 C CA . HIS A 1 166 ? -7.352 -1.597 17.545 1.00 98.38 166 HIS A CA 1
ATOM 1230 C C . HIS A 1 166 ? -8.423 -0.534 17.750 1.00 98.38 166 HIS A C 1
ATOM 1232 O O . HIS A 1 166 ? -9.615 -0.847 17.756 1.00 98.38 166 HIS A O 1
ATOM 1238 N N . ILE A 1 167 ? -7.998 0.718 17.915 1.00 98.56 167 ILE A N 1
ATOM 1239 C CA . ILE A 1 167 ? -8.895 1.845 18.164 1.00 98.56 167 ILE A CA 1
ATOM 1240 C C . ILE A 1 167 ? -8.779 2.811 16.997 1.00 98.56 167 ILE A C 1
ATOM 1242 O O . ILE A 1 167 ? -7.743 3.446 16.820 1.00 98.56 167 ILE A O 1
ATOM 1246 N N . GLY A 1 168 ? -9.843 2.926 16.216 1.00 98.50 168 GLY A N 1
ATOM 1247 C CA . GLY A 1 168 ? -9.950 3.878 15.119 1.00 98.50 168 GLY A CA 1
ATOM 1248 C C . GLY A 1 168 ? -10.910 5.003 15.452 1.00 98.50 168 GLY A C 1
ATOM 1249 O O . GLY A 1 168 ? -11.768 4.872 16.330 1.00 98.50 168 GLY A O 1
ATOM 1250 N N . LYS A 1 169 ? -10.762 6.126 14.758 1.00 98.50 169 LYS A N 1
ATOM 1251 C CA . LYS A 1 169 ? -11.573 7.319 15.008 1.00 98.50 169 LYS A CA 1
ATOM 1252 C C . LYS A 1 169 ? -11.988 8.021 13.725 1.00 98.50 169 LYS A C 1
ATOM 1254 O O . LYS A 1 169 ? -11.257 8.036 12.743 1.00 98.50 169 LYS A O 1
ATOM 1259 N N . SER A 1 170 ? -13.145 8.663 13.785 1.00 98.00 170 SER A N 1
ATOM 1260 C CA . SER A 1 170 ? -13.640 9.601 12.785 1.00 98.00 170 SER A CA 1
ATOM 1261 C C . SER A 1 170 ? -14.231 10.810 13.496 1.00 98.00 170 SER A C 1
ATOM 1263 O O . SER A 1 170 ? -14.927 10.652 14.495 1.00 98.00 170 SER A O 1
ATOM 1265 N N . ALA A 1 171 ? -13.937 12.010 13.011 1.00 96.38 171 ALA A N 1
ATOM 1266 C CA . ALA A 1 171 ? -14.511 13.244 13.530 1.00 96.38 171 ALA A CA 1
ATOM 1267 C C . ALA A 1 171 ? -14.729 14.212 12.366 1.00 96.38 171 ALA A C 1
ATOM 1269 O O . ALA A 1 171 ? -13.757 14.701 11.785 1.00 96.38 171 ALA A O 1
ATOM 1270 N N . CYS A 1 172 ? -15.988 14.459 11.991 1.00 94.06 172 CYS A N 1
ATOM 1271 C CA . CYS A 1 172 ? -16.290 15.436 10.946 1.00 94.06 172 CYS A CA 1
ATOM 1272 C C . CYS A 1 172 ? -16.111 16.861 11.486 1.00 94.06 172 CYS A C 1
ATOM 1274 O O . CYS A 1 172 ? -16.377 17.140 12.653 1.00 94.06 172 CYS A O 1
ATOM 1276 N N . ALA A 1 173 ? -15.628 17.769 10.635 1.00 94.06 173 ALA A N 1
ATOM 1277 C CA . ALA A 1 173 ? -15.277 19.123 11.067 1.00 94.06 173 ALA A CA 1
ATOM 1278 C C . ALA A 1 173 ? -16.502 19.979 11.431 1.00 94.06 173 ALA A C 1
ATOM 1280 O O . ALA A 1 173 ? -16.418 20.837 12.303 1.00 94.06 173 ALA A O 1
ATOM 1281 N N . SER A 1 174 ? -17.628 19.749 10.752 1.00 94.25 174 SER A N 1
ATOM 1282 C CA . SER A 1 174 ? -18.877 20.490 10.931 1.00 94.25 174 SER A CA 1
ATOM 1283 C C . SER A 1 174 ? -19.970 19.528 11.418 1.00 94.25 174 SER A C 1
ATOM 1285 O O . SER A 1 174 ? -20.141 18.466 10.805 1.00 94.25 174 SER A O 1
ATOM 1287 N N . PRO A 1 175 ? -20.696 19.864 12.502 1.00 93.81 175 PRO A N 1
ATOM 1288 C CA . PRO A 1 175 ? -21.826 19.072 12.988 1.00 93.81 175 PRO A CA 1
ATOM 1289 C C . PRO A 1 175 ? -22.951 18.909 11.970 1.00 93.81 175 PRO A C 1
ATOM 1291 O O . PRO A 1 175 ? -23.617 17.880 11.954 1.00 93.81 175 PRO A O 1
ATOM 1294 N N . GLU A 1 176 ? -23.137 19.891 11.092 1.00 96.06 176 GLU A N 1
ATOM 1295 C CA . GLU A 1 176 ? -24.152 19.869 10.037 1.00 96.06 176 GLU A CA 1
ATOM 1296 C C . GLU A 1 176 ? -23.890 18.767 8.999 1.00 96.06 176 GLU A C 1
ATOM 1298 O O . GLU A 1 176 ? -24.825 18.268 8.381 1.00 96.06 176 GLU A O 1
ATOM 1303 N N . ASN A 1 177 ? -22.626 18.362 8.839 1.00 93.94 177 ASN A N 1
ATOM 1304 C CA . ASN A 1 177 ? -22.205 17.282 7.945 1.00 93.94 177 ASN A CA 1
ATOM 1305 C C . ASN A 1 177 ? -22.115 15.919 8.649 1.00 93.94 177 ASN A C 1
ATOM 1307 O O . ASN A 1 177 ? -21.578 14.969 8.074 1.00 93.94 177 ASN A O 1
ATOM 1311 N N . TYR A 1 178 ? -22.559 15.817 9.904 1.00 95.81 178 TYR A N 1
ATOM 1312 C CA . TYR A 1 178 ? -22.484 14.563 10.639 1.00 95.81 178 TYR A CA 1
ATOM 1313 C C . TYR A 1 178 ? -23.451 13.527 10.064 1.00 95.81 178 TYR A C 1
ATOM 1315 O O . TYR A 1 178 ? -24.666 13.716 10.058 1.00 95.81 178 TYR A O 1
ATOM 1323 N N . ASP A 1 179 ? -22.891 12.392 9.660 1.00 97.44 179 ASP A N 1
ATOM 1324 C CA . ASP A 1 179 ? -23.627 11.178 9.343 1.00 97.44 179 ASP A CA 1
ATOM 1325 C C . ASP A 1 179 ? -23.046 10.026 10.165 1.00 97.44 179 ASP A C 1
ATOM 1327 O O . ASP A 1 179 ? -21.843 9.740 10.122 1.00 97.44 179 ASP A O 1
ATOM 1331 N N . GLN A 1 180 ? -23.907 9.369 10.941 1.00 97.00 180 GLN A N 1
ATOM 1332 C CA . GLN A 1 180 ? -23.495 8.301 11.842 1.00 97.00 180 GLN A CA 1
ATOM 1333 C C . GLN A 1 180 ? -22.893 7.109 11.083 1.00 97.00 180 GLN A C 1
ATOM 1335 O O . GLN A 1 180 ? -21.874 6.565 11.513 1.00 97.00 180 GLN A O 1
ATOM 1340 N N . ALA A 1 181 ? -23.500 6.693 9.970 1.00 97.75 181 ALA A N 1
ATOM 1341 C CA . ALA A 1 181 ? -23.052 5.524 9.221 1.00 97.75 181 ALA A CA 1
ATOM 1342 C C . ALA A 1 181 ? -21.691 5.785 8.556 1.00 97.75 181 ALA A C 1
ATOM 1344 O O . ALA A 1 181 ? -20.801 4.932 8.600 1.00 97.75 181 ALA A O 1
ATOM 1345 N N . ALA A 1 182 ? -21.492 6.988 8.012 1.00 97.50 182 ALA A N 1
ATOM 1346 C CA . ALA A 1 182 ? -20.205 7.424 7.485 1.00 97.50 182 ALA A CA 1
ATOM 1347 C C . ALA A 1 182 ? -19.143 7.507 8.594 1.00 97.50 182 ALA A C 1
ATOM 1349 O O . ALA A 1 182 ? -18.027 7.012 8.427 1.00 97.50 182 ALA A O 1
ATOM 1350 N N . GLY A 1 183 ? -19.495 8.073 9.754 1.00 97.75 183 GLY A N 1
ATOM 1351 C CA . GLY A 1 183 ? -18.620 8.144 10.926 1.00 97.75 183 GLY A CA 1
ATOM 1352 C C . GLY A 1 183 ? -18.147 6.766 11.395 1.00 97.75 183 GLY A C 1
ATOM 1353 O O . GLY A 1 183 ? -16.947 6.559 11.591 1.00 97.75 183 GLY A O 1
ATOM 1354 N N . GLU A 1 184 ? -19.068 5.807 11.512 1.00 98.31 184 GLU A N 1
ATOM 1355 C CA . GLU A 1 184 ? -18.761 4.414 11.852 1.00 98.31 184 GLU A CA 1
ATOM 1356 C C . GLU A 1 184 ? -17.862 3.756 10.807 1.00 98.31 184 GLU A C 1
ATOM 1358 O O . GLU A 1 184 ? -16.873 3.116 11.172 1.00 98.31 184 GLU A O 1
ATOM 1363 N N . ARG A 1 185 ? -18.148 3.951 9.513 1.00 98.44 185 ARG A N 1
ATOM 1364 C CA . ARG A 1 185 ? -17.329 3.386 8.438 1.00 98.44 185 ARG A CA 1
ATOM 1365 C C . ARG A 1 185 ? -15.888 3.882 8.509 1.00 98.44 185 ARG A C 1
ATOM 1367 O O . ARG A 1 185 ? -14.972 3.064 8.526 1.00 98.44 185 ARG A O 1
ATOM 1374 N N . TYR A 1 186 ? -15.684 5.194 8.601 1.00 98.31 186 TYR A N 1
ATOM 1375 C CA . TYR A 1 186 ? -14.339 5.768 8.652 1.00 98.31 186 TYR A CA 1
ATOM 1376 C C . TYR A 1 186 ? -13.593 5.404 9.938 1.00 98.31 186 TYR A C 1
ATOM 1378 O O . TYR A 1 186 ? -12.398 5.122 9.889 1.00 98.31 186 TYR A O 1
ATOM 1386 N N . ALA A 1 187 ? -14.286 5.347 11.080 1.00 98.62 187 ALA A N 1
ATOM 1387 C CA . ALA A 1 187 ? -13.672 4.905 12.327 1.00 98.62 187 ALA A CA 1
ATOM 1388 C C . ALA A 1 187 ? -13.256 3.425 12.260 1.00 98.62 187 ALA A C 1
ATOM 1390 O O . ALA A 1 187 ? -12.188 3.067 12.757 1.00 98.62 187 ALA A O 1
ATOM 1391 N N . TYR A 1 188 ? -14.064 2.567 11.628 1.00 98.69 188 TYR A N 1
ATOM 1392 C CA . TYR A 1 188 ? -13.706 1.169 11.387 1.00 98.69 188 TYR A CA 1
ATOM 1393 C C . TYR A 1 188 ? -12.514 1.045 10.433 1.00 98.69 188 TYR A C 1
ATOM 1395 O O . TYR A 1 188 ? -11.583 0.302 10.729 1.00 98.69 188 TYR A O 1
ATOM 1403 N N . ASP A 1 189 ? -12.505 1.792 9.327 1.00 98.50 189 ASP A N 1
ATOM 1404 C CA . ASP A 1 189 ? -11.405 1.778 8.357 1.00 98.50 189 ASP A CA 1
ATOM 1405 C C . ASP A 1 189 ? -10.086 2.235 8.984 1.00 98.50 189 ASP A C 1
ATOM 1407 O O . ASP A 1 189 ? -9.045 1.621 8.748 1.00 98.50 189 ASP A O 1
ATOM 1411 N N . ASP A 1 190 ? -10.118 3.259 9.839 1.00 98.62 190 ASP A N 1
ATOM 1412 C CA . ASP A 1 190 ? -8.943 3.703 10.585 1.00 98.62 190 ASP A CA 1
ATOM 1413 C C . ASP A 1 190 ? -8.440 2.633 11.572 1.00 98.62 190 ASP A C 1
ATOM 1415 O O . ASP A 1 190 ? -7.236 2.378 11.635 1.00 98.62 190 ASP A O 1
ATOM 1419 N N . ALA A 1 191 ? -9.342 1.952 12.291 1.00 98.50 191 ALA A N 1
ATOM 1420 C CA . ALA A 1 191 ? -8.987 0.846 13.187 1.00 98.50 191 ALA A CA 1
ATOM 1421 C C .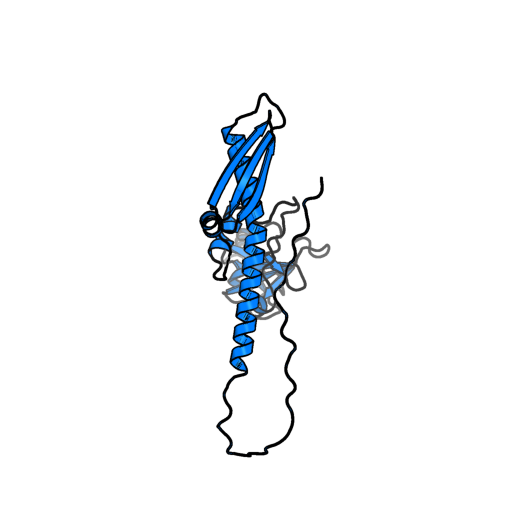 ALA A 1 191 ? -8.396 -0.341 12.407 1.00 98.50 191 ALA A C 1
ATOM 1423 O O . ALA A 1 191 ? -7.359 -0.893 12.774 1.00 98.50 191 ALA A O 1
ATOM 1424 N N . PHE A 1 192 ? -9.035 -0.718 11.299 1.00 98.50 192 PHE A N 1
ATOM 1425 C CA . PHE A 1 192 ? -8.617 -1.821 10.440 1.00 98.50 192 PHE A CA 1
ATOM 1426 C C . PHE A 1 192 ? -7.260 -1.543 9.786 1.00 98.50 192 PHE A C 1
ATOM 1428 O O . PHE A 1 192 ? -6.397 -2.419 9.730 1.00 98.50 192 PHE A O 1
ATOM 1435 N N . ARG A 1 193 ? -7.024 -0.302 9.342 1.00 98.25 193 ARG A N 1
ATOM 1436 C CA . ARG A 1 193 ? -5.746 0.134 8.765 1.00 98.25 193 ARG A CA 1
ATOM 1437 C C . ARG A 1 193 ? -4.577 -0.081 9.728 1.00 98.25 193 ARG A C 1
ATOM 1439 O O . ARG A 1 193 ? -3.492 -0.446 9.284 1.00 98.25 193 ARG A O 1
ATOM 1446 N N . GLN A 1 194 ? -4.788 0.102 11.031 1.00 97.94 194 GLN A N 1
ATOM 1447 C CA . GLN A 1 194 ? -3.752 -0.128 12.044 1.00 97.94 194 GLN A CA 1
ATOM 1448 C C . GLN A 1 194 ? -3.359 -1.606 12.158 1.00 97.94 194 GLN A C 1
ATOM 1450 O O . GLN A 1 194 ? -2.184 -1.900 12.376 1.00 97.94 194 GLN A O 1
ATOM 1455 N N . ALA A 1 195 ? -4.303 -2.534 11.964 1.00 97.44 195 ALA A N 1
ATOM 1456 C CA . ALA A 1 195 ? -4.049 -3.971 12.074 1.00 97.44 195 ALA A CA 1
ATOM 1457 C C . ALA A 1 195 ? -2.982 -4.464 11.082 1.00 97.44 195 ALA A C 1
ATOM 1459 O O . ALA A 1 195 ? -2.198 -5.353 11.409 1.00 97.44 195 ALA A O 1
ATOM 1460 N N . TRP A 1 196 ? -2.878 -3.838 9.904 1.00 97.50 196 TRP A N 1
ATOM 1461 C CA . TRP A 1 196 ? -1.896 -4.202 8.879 1.00 97.50 196 TRP A CA 1
ATOM 1462 C C . TRP A 1 196 ? -0.455 -4.228 9.388 1.00 97.50 196 TRP A C 1
ATOM 1464 O O . TRP A 1 196 ? 0.271 -5.177 9.100 1.00 97.50 196 TRP A O 1
ATOM 1474 N N . ALA A 1 197 ? -0.034 -3.215 10.150 1.00 96.81 197 ALA A N 1
ATOM 1475 C CA . ALA A 1 197 ? 1.344 -3.130 10.633 1.00 96.81 197 ALA A CA 1
ATOM 1476 C C . ALA A 1 197 ? 1.669 -4.252 11.633 1.00 96.81 197 ALA A C 1
ATOM 1478 O O . ALA A 1 197 ? 2.736 -4.860 11.562 1.00 96.81 197 ALA A O 1
ATOM 1479 N N . PHE A 1 198 ? 0.728 -4.564 12.527 1.00 97.25 198 PHE A N 1
ATOM 1480 C CA . PHE A 1 198 ? 0.883 -5.624 13.524 1.00 97.25 198 PHE A CA 1
ATOM 1481 C C . PHE A 1 198 ? 0.895 -7.009 12.877 1.00 97.25 198 PHE A C 1
ATOM 1483 O O . PHE A 1 198 ? 1.740 -7.840 13.203 1.00 97.25 198 PHE A O 1
ATOM 1490 N N . GLU A 1 199 ? 0.005 -7.242 11.917 1.00 97.19 199 GLU A N 1
ATOM 1491 C CA . GLU A 1 199 ? -0.069 -8.507 11.188 1.00 97.19 199 GLU A CA 1
ATOM 1492 C C . GLU A 1 199 ? 1.158 -8.719 10.293 1.00 97.19 199 GLU A C 1
ATOM 1494 O O . GLU A 1 199 ? 1.667 -9.836 10.187 1.00 97.19 199 GLU A O 1
ATOM 1499 N N . ALA A 1 200 ? 1.703 -7.647 9.709 1.00 96.69 200 ALA A N 1
ATOM 1500 C CA . ALA A 1 200 ? 2.948 -7.708 8.948 1.00 96.69 200 ALA A CA 1
ATOM 1501 C C . ALA A 1 200 ? 4.156 -8.000 9.849 1.00 96.69 200 ALA A C 1
ATOM 1503 O O . ALA A 1 200 ? 5.004 -8.821 9.492 1.00 96.69 200 ALA A O 1
ATOM 1504 N N . TYR A 1 201 ? 4.220 -7.374 11.028 1.00 97.25 201 TYR A N 1
ATOM 1505 C CA . TYR A 1 201 ? 5.249 -7.664 12.024 1.00 97.25 201 TYR A CA 1
ATOM 1506 C C . TYR A 1 201 ? 5.188 -9.129 12.479 1.00 97.25 201 TYR A C 1
ATOM 1508 O O . TYR A 1 201 ? 6.194 -9.834 12.419 1.00 97.25 201 TYR A O 1
ATOM 1516 N N . LEU A 1 202 ? 3.999 -9.632 12.828 1.00 96.56 202 LEU A N 1
ATOM 1517 C CA . LEU A 1 202 ? 3.803 -11.027 13.232 1.00 96.56 202 LEU A CA 1
ATOM 1518 C C . LEU A 1 202 ? 4.182 -12.018 12.120 1.00 96.56 202 LEU A C 1
ATOM 1520 O O . LEU A 1 202 ? 4.809 -13.049 12.380 1.00 96.56 202 LEU A O 1
ATOM 1524 N N . LEU A 1 203 ? 3.839 -11.704 10.867 1.00 96.56 203 LEU A N 1
ATOM 1525 C CA . LEU A 1 203 ? 4.268 -12.495 9.717 1.00 96.56 203 LEU A CA 1
ATOM 1526 C C . LEU A 1 203 ? 5.799 -12.514 9.607 1.00 96.56 203 LEU A C 1
ATOM 1528 O O . LEU A 1 203 ? 6.382 -13.574 9.385 1.00 96.56 203 LEU A O 1
ATOM 1532 N N . ARG A 1 204 ? 6.467 -11.370 9.794 1.00 97.06 204 ARG A N 1
ATOM 1533 C CA . ARG A 1 204 ? 7.932 -11.289 9.742 1.00 97.06 204 ARG A CA 1
ATOM 1534 C C . ARG A 1 204 ? 8.601 -12.113 10.842 1.00 97.06 204 ARG A C 1
ATOM 1536 O O . ARG A 1 204 ? 9.575 -12.809 10.544 1.00 97.06 204 ARG A O 1
ATOM 1543 N N . GLU A 1 205 ? 8.075 -12.069 12.061 1.00 97.50 205 GLU A N 1
ATOM 1544 C CA . GLU A 1 205 ? 8.538 -12.911 13.171 1.00 97.50 205 GLU A CA 1
ATOM 1545 C C . GLU A 1 205 ? 8.399 -14.397 12.819 1.00 97.50 205 GLU A C 1
ATOM 1547 O O . GLU A 1 205 ? 9.369 -15.151 12.904 1.00 97.50 205 GLU A O 1
ATOM 1552 N N . THR A 1 206 ? 7.238 -14.799 12.294 1.00 95.69 206 THR A N 1
ATOM 1553 C CA . THR A 1 206 ? 6.974 -16.186 11.874 1.00 95.69 206 THR A CA 1
ATOM 1554 C C . THR A 1 206 ? 7.960 -16.650 10.798 1.00 95.69 206 THR A C 1
ATOM 1556 O O . THR A 1 206 ? 8.577 -17.706 10.921 1.00 95.69 206 THR A O 1
ATOM 1559 N N . LEU A 1 207 ? 8.172 -15.839 9.756 1.00 94.75 207 LEU A N 1
ATOM 1560 C CA . LEU A 1 207 ? 9.114 -16.156 8.678 1.00 94.75 207 LEU A CA 1
ATOM 1561 C C . LEU A 1 207 ? 10.556 -16.278 9.187 1.00 94.75 207 LEU A C 1
ATOM 1563 O O . LEU A 1 207 ? 11.313 -17.117 8.696 1.00 94.75 207 LEU A O 1
ATOM 1567 N N . THR A 1 208 ? 10.933 -15.457 10.168 1.00 95.62 208 THR A N 1
ATOM 1568 C CA . THR A 1 208 ? 12.269 -15.472 10.774 1.00 95.62 208 THR A CA 1
ATOM 1569 C C . THR A 1 208 ? 12.469 -16.716 11.637 1.00 95.62 208 THR A C 1
ATOM 1571 O O . THR A 1 208 ? 13.491 -17.392 11.487 1.00 95.62 208 THR A O 1
ATOM 1574 N N . ALA A 1 209 ? 11.484 -17.067 12.468 1.00 93.81 209 ALA A N 1
ATOM 1575 C CA . ALA A 1 209 ? 11.494 -18.276 13.288 1.00 93.81 209 ALA A CA 1
ATOM 1576 C C . ALA A 1 209 ? 11.593 -19.543 12.422 1.00 93.81 209 ALA A C 1
ATOM 1578 O O . ALA A 1 209 ? 12.533 -20.323 12.576 1.00 93.81 209 ALA A O 1
ATOM 1579 N N . SER A 1 210 ? 10.735 -19.686 11.405 1.00 89.81 210 SER A N 1
ATOM 1580 C CA . SER A 1 210 ? 10.783 -20.833 10.483 1.00 89.81 210 SER A CA 1
ATOM 1581 C C . SER A 1 210 ? 12.070 -20.896 9.650 1.00 89.81 210 SER A C 1
ATOM 1583 O O . SER A 1 210 ? 12.455 -21.955 9.153 1.00 89.81 210 SER A O 1
ATOM 1585 N N . ALA A 1 211 ? 12.745 -19.766 9.418 1.00 86.31 211 ALA A N 1
ATOM 1586 C CA . ALA A 1 211 ? 14.062 -19.764 8.784 1.00 86.31 211 ALA A CA 1
ATOM 1587 C C . ALA A 1 211 ? 15.170 -20.222 9.749 1.00 86.31 211 ALA A C 1
ATOM 1589 O O . ALA A 1 211 ? 16.123 -20.864 9.312 1.00 86.31 211 ALA A O 1
ATOM 1590 N N . ALA A 1 212 ? 15.061 -19.908 11.043 1.00 80.12 212 ALA A N 1
ATOM 1591 C CA . ALA A 1 212 ? 15.997 -20.372 12.065 1.00 80.12 212 ALA A CA 1
ATOM 1592 C C . ALA A 1 212 ? 15.885 -21.886 12.300 1.00 80.12 212 ALA A C 1
ATOM 1594 O O . ALA A 1 212 ? 16.909 -22.563 12.333 1.00 80.12 212 ALA A O 1
ATOM 1595 N N . GLU A 1 213 ? 14.665 -22.424 12.360 1.00 82.00 213 GLU A N 1
ATOM 1596 C CA . GLU A 1 213 ? 14.404 -23.867 12.491 1.00 82.00 213 GLU A CA 1
ATOM 1597 C C . GLU A 1 213 ? 15.017 -24.670 11.335 1.00 82.00 213 GLU A C 1
ATOM 1599 O O . GLU A 1 213 ? 15.730 -25.648 11.560 1.00 82.00 213 GLU A O 1
ATOM 1604 N N . ARG A 1 214 ? 14.833 -24.197 10.093 1.00 77.00 214 ARG A N 1
ATOM 1605 C CA . ARG A 1 214 ? 15.423 -24.822 8.898 1.00 77.00 214 ARG A CA 1
ATOM 1606 C C . ARG A 1 214 ? 16.951 -24.838 8.914 1.00 77.00 214 ARG A C 1
ATOM 1608 O O . ARG A 1 214 ? 17.545 -25.801 8.449 1.00 77.00 214 ARG A O 1
ATOM 1615 N N . ARG A 1 215 ? 17.593 -23.807 9.474 1.00 72.69 215 ARG A N 1
ATOM 1616 C CA . ARG A 1 215 ? 19.057 -23.783 9.653 1.00 72.69 215 ARG A CA 1
ATOM 1617 C C . ARG A 1 215 ? 19.536 -24.739 10.750 1.00 72.69 215 ARG A C 1
ATOM 1619 O O . ARG A 1 215 ? 20.661 -25.211 10.670 1.00 72.69 215 ARG A O 1
ATOM 1626 N N . GLY A 1 216 ? 18.711 -25.014 11.762 1.00 61.16 216 GLY A N 1
ATOM 1627 C CA . GLY A 1 216 ? 19.040 -25.950 12.842 1.00 61.16 216 GLY A CA 1
ATOM 1628 C C . GLY A 1 216 ? 18.968 -27.423 12.426 1.00 61.16 216 GLY A C 1
ATOM 1629 O O . GLY A 1 216 ? 19.787 -28.219 12.875 1.00 61.16 216 GLY A O 1
ATOM 1630 N N . GLN A 1 217 ? 18.034 -27.783 11.539 1.00 56.00 217 GLN A N 1
ATOM 1631 C CA . GLN A 1 217 ? 17.885 -29.155 11.024 1.00 56.00 217 GLN A CA 1
ATOM 1632 C C . GLN A 1 217 ? 19.008 -29.592 10.071 1.00 56.00 217 GLN A C 1
ATOM 1634 O O . GLN A 1 217 ? 19.319 -30.778 10.004 1.00 56.00 217 GLN A O 1
ATOM 1639 N N . ASP A 1 218 ? 19.661 -28.652 9.386 1.00 54.59 218 ASP A N 1
ATOM 1640 C CA . ASP A 1 218 ? 20.781 -28.945 8.477 1.00 54.59 218 ASP A CA 1
ATOM 1641 C C . ASP A 1 218 ? 22.070 -29.356 9.225 1.00 54.59 218 ASP A C 1
ATOM 1643 O O . ASP A 1 218 ? 23.009 -29.886 8.637 1.00 54.59 218 ASP A O 1
ATOM 1647 N N . VAL A 1 219 ? 22.119 -29.147 10.548 1.00 56.81 219 VAL A N 1
ATOM 1648 C CA . VAL A 1 219 ? 23.260 -29.519 11.406 1.00 56.81 219 VAL A CA 1
ATOM 1649 C C . VAL A 1 219 ? 23.127 -30.950 11.958 1.00 56.81 219 VAL A C 1
ATOM 1651 O O . VAL A 1 219 ? 24.103 -31.513 12.445 1.00 56.81 219 VAL A O 1
ATOM 1654 N N . THR A 1 220 ? 21.957 -31.591 11.847 1.00 50.06 220 THR A N 1
ATOM 1655 C CA . THR A 1 220 ? 21.699 -32.942 12.387 1.00 50.06 220 THR A CA 1
ATOM 1656 C C . THR A 1 220 ? 21.753 -34.051 11.330 1.00 50.06 220 THR A C 1
ATOM 1658 O O . THR A 1 220 ? 20.929 -34.964 11.356 1.00 50.06 220 THR A O 1
ATOM 1661 N N . VAL A 1 221 ? 22.718 -34.014 10.401 1.00 55.84 221 VAL A N 1
ATOM 1662 C CA . VAL A 1 221 ? 23.090 -35.222 9.643 1.00 55.84 221 VAL A CA 1
ATOM 1663 C C . VAL A 1 221 ? 23.973 -36.082 10.549 1.00 55.84 221 VAL A C 1
ATOM 1665 O O . VAL A 1 221 ? 25.139 -35.787 10.796 1.00 55.84 221 VAL A O 1
ATOM 1668 N N . GLU A 1 222 ? 23.342 -37.107 11.105 1.00 47.97 222 GLU A N 1
ATOM 1669 C CA . GLU A 1 222 ? 23.844 -38.074 12.080 1.00 47.97 222 GLU A CA 1
ATOM 1670 C C . GLU A 1 222 ? 25.190 -38.701 11.655 1.00 47.97 222 GLU A C 1
ATOM 1672 O O . GLU A 1 222 ? 25.297 -39.355 10.616 1.00 47.97 222 GLU A O 1
ATOM 1677 N N . ALA A 1 223 ? 26.234 -38.521 12.472 1.00 49.94 223 ALA A N 1
ATOM 1678 C CA . ALA A 1 223 ? 27.452 -39.323 12.379 1.00 49.94 223 ALA A CA 1
ATOM 1679 C C . ALA A 1 223 ? 27.133 -40.775 12.799 1.00 49.94 223 ALA A C 1
ATOM 1681 O O . ALA A 1 223 ? 26.374 -40.967 13.753 1.00 49.94 223 ALA A O 1
ATOM 1682 N N . PRO A 1 224 ? 27.693 -41.807 12.136 1.00 46.81 224 PRO A N 1
ATOM 1683 C CA . PRO A 1 224 ? 27.383 -43.196 12.463 1.00 46.81 224 PRO A CA 1
ATOM 1684 C C . PRO A 1 224 ? 27.799 -43.529 13.907 1.00 46.81 224 PRO A C 1
ATOM 1686 O O . PRO A 1 224 ? 28.765 -42.946 14.414 1.00 46.81 224 PRO A O 1
ATOM 1689 N N . PRO A 1 225 ? 27.113 -44.474 14.580 1.00 48.19 225 PRO A N 1
ATOM 1690 C CA . PRO A 1 225 ? 27.374 -44.773 15.981 1.00 48.19 225 PRO A CA 1
ATOM 1691 C C . PRO A 1 225 ? 28.774 -45.380 16.142 1.00 48.19 225 PRO A C 1
ATOM 1693 O O . PRO A 1 225 ? 29.014 -46.542 15.816 1.00 48.19 225 PRO A O 1
ATOM 1696 N N . SER A 1 226 ? 29.708 -44.577 16.654 1.00 44.06 226 SER A N 1
ATOM 1697 C CA . SER A 1 226 ? 31.021 -45.042 17.097 1.00 44.06 226 SER A CA 1
ATOM 1698 C C . SER A 1 226 ? 30.888 -45.702 18.465 1.00 44.06 226 SER A C 1
ATOM 1700 O O . SER A 1 226 ? 30.376 -45.113 19.415 1.00 44.06 226 SER A O 1
ATOM 1702 N N . ALA A 1 227 ? 31.365 -46.939 18.536 1.00 44.19 227 ALA A N 1
ATOM 1703 C CA . ALA A 1 227 ? 31.325 -47.808 19.695 1.00 44.19 227 ALA A CA 1
ATOM 1704 C C . ALA A 1 227 ? 31.935 -47.186 20.966 1.00 44.19 227 ALA A C 1
ATOM 1706 O O . ALA A 1 227 ? 32.979 -46.541 20.931 1.00 44.19 227 ALA A O 1
ATOM 1707 N N . THR A 1 228 ? 31.261 -47.478 22.080 1.00 46.00 228 THR A N 1
ATOM 1708 C CA . THR A 1 228 ? 31.788 -47.780 23.417 1.00 46.00 228 THR A CA 1
ATOM 1709 C C . THR A 1 228 ? 33.064 -47.062 23.856 1.00 46.00 228 THR A C 1
ATOM 1711 O O . THR A 1 228 ? 34.164 -47.485 23.517 1.00 46.00 228 THR A O 1
ATOM 1714 N N . GLN A 1 229 ? 32.918 -46.145 24.814 1.00 40.41 229 GLN A N 1
ATOM 1715 C CA . GLN A 1 229 ? 33.816 -46.113 25.968 1.00 40.41 229 GLN A CA 1
ATOM 1716 C C . GLN A 1 229 ? 33.053 -45.683 27.226 1.00 40.41 229 GLN A C 1
ATOM 1718 O O . GLN A 1 229 ? 32.725 -44.519 27.437 1.00 40.41 229 GLN A O 1
ATOM 1723 N N . ASP A 1 230 ? 32.760 -46.690 28.045 1.00 46.06 230 ASP A N 1
ATOM 1724 C CA . ASP A 1 230 ? 32.356 -46.570 29.439 1.00 46.06 230 ASP A CA 1
ATOM 1725 C C . ASP A 1 230 ? 33.539 -46.007 30.236 1.00 46.06 230 ASP A C 1
ATOM 1727 O O . ASP A 1 230 ? 34.567 -46.668 30.389 1.00 46.06 230 ASP A O 1
ATOM 1731 N N . THR A 1 231 ? 33.403 -44.783 30.743 1.00 41.56 231 THR A N 1
ATOM 1732 C CA . THR A 1 231 ? 34.189 -44.334 31.893 1.00 41.56 231 THR A CA 1
ATOM 1733 C C . THR A 1 231 ? 33.258 -43.736 32.940 1.00 41.56 231 THR A C 1
ATOM 1735 O O . THR A 1 231 ? 32.992 -42.539 33.013 1.00 41.56 231 THR A O 1
ATOM 1738 N N . ARG A 1 232 ? 32.758 -44.618 33.808 1.00 40.41 232 ARG A N 1
ATOM 1739 C CA . ARG A 1 232 ? 32.326 -44.277 35.168 1.00 40.41 232 ARG A CA 1
ATOM 1740 C C . ARG A 1 232 ? 33.301 -43.285 35.809 1.00 40.41 232 ARG A C 1
ATOM 1742 O O . ARG A 1 232 ? 34.432 -43.666 36.106 1.00 40.41 232 ARG A O 1
ATOM 1749 N N . SER A 1 233 ? 32.832 -42.090 36.167 1.00 41.56 233 SER A N 1
ATOM 1750 C CA . SER A 1 233 ? 32.872 -41.592 37.553 1.00 41.56 233 SER A CA 1
ATOM 1751 C C . SER A 1 233 ? 32.658 -40.084 37.676 1.00 41.56 233 SER A C 1
ATOM 1753 O O . SER A 1 233 ? 33.304 -39.297 36.997 1.00 41.56 233 SER A O 1
ATOM 1755 N N . ARG A 1 234 ? 31.902 -39.755 38.733 1.00 40.81 234 ARG A N 1
ATOM 1756 C CA . ARG A 1 234 ? 31.888 -38.515 39.531 1.00 40.81 234 ARG A CA 1
ATOM 1757 C C . ARG A 1 234 ? 30.967 -37.380 39.072 1.00 40.81 234 ARG A C 1
ATOM 1759 O O . ARG A 1 234 ? 31.373 -36.464 38.377 1.00 40.81 234 ARG A O 1
ATOM 1766 N N . GLY A 1 235 ? 29.802 -37.359 39.724 1.00 37.62 235 GLY A N 1
ATOM 1767 C CA . GLY A 1 235 ? 29.478 -36.240 40.613 1.00 37.62 235 GLY A CA 1
ATOM 1768 C C . GLY A 1 235 ? 28.301 -35.382 40.177 1.00 37.62 235 GLY A C 1
ATOM 1769 O O . GLY A 1 235 ? 28.500 -34.306 39.629 1.00 37.62 235 GLY A O 1
ATOM 1770 N N . GLU A 1 236 ? 27.081 -35.805 40.509 1.00 51.41 236 GLU A N 1
ATOM 1771 C CA . GLU A 1 236 ? 25.965 -34.862 40.635 1.00 51.41 236 GLU A CA 1
ATOM 1772 C C . GLU A 1 236 ? 26.226 -33.890 41.797 1.00 51.41 236 GLU A C 1
ATOM 1774 O O . GLU A 1 236 ? 26.736 -34.290 42.850 1.00 51.41 236 GLU A O 1
ATOM 1779 N N . PRO A 1 237 ? 25.763 -32.640 41.661 1.00 47.56 237 PRO A N 1
ATOM 1780 C CA . PRO A 1 237 ? 24.745 -32.218 42.612 1.00 47.56 237 PRO A CA 1
ATOM 1781 C C . PRO A 1 237 ? 23.518 -31.577 41.950 1.00 47.56 237 PRO A C 1
ATOM 1783 O O . PRO A 1 237 ? 23.603 -30.686 41.109 1.00 47.56 237 PRO A O 1
ATOM 1786 N N . ARG A 1 238 ? 22.367 -32.057 42.430 1.00 50.81 238 ARG A N 1
ATOM 1787 C CA . ARG A 1 238 ? 20.993 -31.548 42.319 1.00 50.81 238 ARG A CA 1
ATOM 1788 C C . ARG A 1 238 ? 20.847 -30.031 42.126 1.00 50.81 238 ARG A C 1
ATOM 1790 O O . ARG A 1 238 ? 21.353 -29.241 42.918 1.00 50.81 238 ARG A O 1
ATOM 1797 N N . ALA A 1 239 ? 19.969 -29.667 41.191 1.00 48.59 239 ALA A N 1
ATOM 1798 C CA . ALA A 1 239 ? 19.324 -28.358 41.128 1.00 48.59 239 ALA A CA 1
ATOM 1799 C C . ALA A 1 239 ? 18.484 -28.071 42.395 1.00 48.59 239 ALA A C 1
ATOM 1801 O O . ALA A 1 239 ? 17.847 -28.992 42.926 1.00 48.59 239 ALA A O 1
ATOM 1802 N N . PRO A 1 240 ? 18.405 -26.814 42.870 1.00 46.19 240 PRO A N 1
ATOM 1803 C CA . PRO A 1 240 ? 17.403 -26.439 43.854 1.00 46.19 240 PRO A CA 1
ATOM 1804 C C . PRO A 1 240 ? 16.020 -26.386 43.189 1.00 46.19 240 PRO A C 1
ATOM 1806 O O . PRO A 1 240 ? 15.825 -25.754 42.152 1.00 46.19 240 PRO A O 1
ATOM 1809 N N . ARG A 1 241 ? 15.054 -27.075 43.803 1.00 51.06 241 ARG A N 1
ATOM 1810 C CA . ARG A 1 241 ? 13.628 -26.975 43.479 1.00 51.06 241 ARG A CA 1
ATOM 1811 C C . ARG A 1 241 ? 13.157 -25.559 43.822 1.00 51.06 241 ARG A C 1
ATOM 1813 O O . ARG A 1 241 ? 13.267 -25.162 44.980 1.00 51.06 241 ARG A O 1
ATOM 1820 N N . PHE A 1 242 ? 12.639 -24.819 42.845 1.00 40.84 242 PHE A N 1
ATOM 1821 C CA . PHE A 1 242 ? 11.838 -23.629 43.128 1.00 40.84 242 PHE A CA 1
ATOM 1822 C C . PHE A 1 242 ? 10.500 -24.098 43.708 1.00 40.84 242 PHE A C 1
ATOM 1824 O O . PHE A 1 242 ? 9.760 -24.834 43.060 1.00 40.84 242 PHE A O 1
ATOM 1831 N N . ASP A 1 243 ? 10.269 -23.752 44.971 1.00 52.03 243 ASP A N 1
ATOM 1832 C CA . ASP A 1 243 ? 9.051 -24.048 45.719 1.00 52.03 243 ASP A CA 1
ATOM 1833 C C . ASP A 1 243 ? 7.965 -23.034 45.323 1.00 52.03 243 ASP A C 1
ATOM 1835 O O . ASP A 1 243 ? 8.166 -21.820 45.424 1.00 52.03 243 ASP A O 1
ATOM 1839 N N . ASP A 1 244 ? 6.828 -23.540 44.849 1.00 53.69 244 ASP A N 1
ATOM 1840 C CA . ASP A 1 244 ? 5.611 -22.781 44.563 1.00 53.69 244 ASP A CA 1
ATOM 1841 C C . ASP A 1 244 ? 5.003 -22.279 45.880 1.00 53.69 244 ASP A C 1
ATOM 1843 O O . ASP A 1 244 ? 4.247 -22.991 46.544 1.00 53.69 244 ASP A O 1
ATOM 1847 N N . ARG A 1 245 ? 5.299 -21.033 46.270 1.00 43.38 245 ARG A N 1
ATOM 1848 C CA . ARG A 1 245 ? 4.497 -20.289 47.257 1.00 43.38 245 ARG A CA 1
ATOM 1849 C C . ARG A 1 245 ? 4.430 -18.802 46.924 1.00 43.38 245 ARG A C 1
ATOM 1851 O O . ARG A 1 245 ? 5.289 -18.020 47.317 1.00 43.38 245 ARG A O 1
ATOM 1858 N N . LEU A 1 246 ? 3.341 -18.407 46.271 1.00 54.72 246 LEU A N 1
ATOM 1859 C CA . LEU A 1 246 ? 2.817 -17.041 46.314 1.00 54.72 246 LEU A CA 1
ATOM 1860 C C . LEU A 1 246 ? 2.113 -16.806 47.664 1.00 54.72 246 LEU A C 1
ATOM 1862 O O . LEU A 1 246 ? 1.195 -17.561 47.990 1.00 54.72 246 LEU A O 1
ATOM 1866 N N . PRO A 1 247 ? 2.428 -15.737 48.416 1.00 52.97 247 PRO A N 1
ATOM 1867 C CA . PRO A 1 247 ? 1.483 -15.141 49.346 1.00 52.97 247 PRO A CA 1
ATOM 1868 C C . PRO A 1 247 ? 0.942 -13.825 48.774 1.00 52.97 247 PRO A C 1
ATOM 1870 O O . PRO A 1 247 ? 1.689 -12.957 48.324 1.00 52.97 247 PRO A O 1
ATOM 1873 N N . GLY A 1 248 ? -0.385 -13.701 48.779 1.00 53.19 248 GLY A N 1
ATOM 1874 C CA . GLY A 1 248 ? -1.120 -12.573 48.218 1.00 53.19 248 GLY A CA 1
ATOM 1875 C C . GLY A 1 248 ? -0.718 -11.206 48.783 1.00 53.19 248 GLY A C 1
ATOM 1876 O O . GLY A 1 248 ? -0.568 -11.026 49.992 1.00 53.19 248 GLY A O 1
ATOM 1877 N N . GLY A 1 249 ? -0.614 -10.232 47.878 1.00 40.25 249 GLY A N 1
ATOM 1878 C CA . GLY A 1 249 ? -0.505 -8.804 48.166 1.00 40.25 249 GLY A CA 1
ATOM 1879 C C . GLY A 1 249 ? -1.789 -8.078 47.758 1.00 40.25 249 GLY A C 1
ATOM 1880 O O . GLY A 1 249 ? -2.344 -8.339 46.696 1.00 40.25 249 GLY A O 1
ATOM 1881 N N . ARG A 1 250 ? -2.280 -7.222 48.656 1.00 54.62 250 ARG A N 1
ATOM 1882 C CA . ARG A 1 250 ? -3.584 -6.530 48.668 1.00 54.62 250 ARG A CA 1
ATOM 1883 C C . ARG A 1 250 ? -3.756 -5.496 47.536 1.00 54.62 250 ARG A C 1
ATOM 1885 O O . ARG A 1 250 ? -2.752 -5.016 47.016 1.00 54.62 250 ARG A O 1
ATOM 1892 N N . PRO A 1 251 ? -4.999 -5.079 47.215 1.00 52.41 251 PRO A N 1
ATOM 1893 C CA . PRO A 1 251 ? -5.233 -3.954 46.312 1.00 52.41 251 PRO A CA 1
ATOM 1894 C C . PRO A 1 251 ? -4.867 -2.619 46.986 1.00 52.41 251 PRO A C 1
ATOM 1896 O O . PRO A 1 251 ? -5.114 -2.427 48.179 1.00 52.41 251 PRO A O 1
ATOM 1899 N N . HIS A 1 252 ? -4.277 -1.714 46.207 1.00 55.19 252 HIS A N 1
ATOM 1900 C CA . HIS A 1 252 ? -4.005 -0.316 46.563 1.00 55.19 252 HIS A CA 1
ATOM 1901 C C . HIS A 1 252 ? -5.101 0.606 45.973 1.00 55.19 252 HIS A C 1
ATOM 1903 O O . HIS A 1 252 ? -5.784 0.166 45.047 1.00 55.19 252 HIS A O 1
ATOM 1909 N N . PRO A 1 253 ? -5.315 1.802 46.565 1.00 60.81 253 PRO A N 1
ATOM 1910 C CA . PRO A 1 253 ? -6.579 2.555 46.532 1.00 60.81 253 PRO A CA 1
ATOM 1911 C C . PRO A 1 253 ? -6.987 3.116 45.169 1.00 60.81 253 PRO A C 1
ATOM 1913 O O . PRO A 1 253 ? -6.088 3.427 44.356 1.00 60.81 253 PRO A O 1
#

Organism: NCBI:t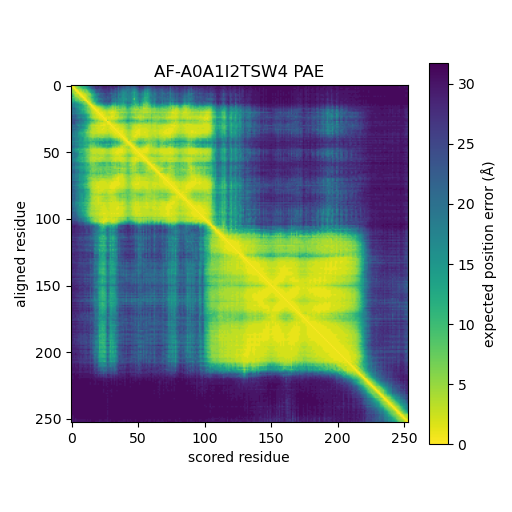xid582675